Protein AF-A0A845W4I7-F1 (afdb_monomer_lite)

Foldseek 3Di:
DAFPPRFFKDKDAQVVVDVPPVRGFIKIKGFPQLPPPCSLVVLVVQLVAKDWDWDFPDADPNDTDIDIDIGGRQCCCCPQAVHHGSFAQLVLLVLQQVLQCVLQVVCCVQVVDGAQEWHWDDKDFDDVVSLVVSLVSVVVRDDPVSNVSCVSCVSTTMITITTGRHDFAFLVSQDCCLAPNPDDLVVNVVSLCVVQVCLVVLLVLLLLSLLSLQQQQKFQAFPVCPSHDTQLARRQRGSNSHGYGSSRIDHLVVHPDLVRSLVRRLVRLVSSLLNSLCNSPHCVCVDPVNVLVSLVSSVVSLVSSVVSNVVSVVVVRRGDPSSCCNNPVDPPVVVVSVVVVVVSVVVVVVD

Radius of gyration: 21.42 Å; chains: 1; bounding box: 50×44×62 Å

Sequence (351 aa):
MRPERHSRAIYLNLDATTTDAKYSGCIAIKGAEPCAVNFGETFEKLVEESSVWELETGVLSGVSTSVNVMMDRLHLFLVGEGKMPGVVQLDECKEDALQALDFQEKHLQVFGEIAHVPLPLFIFRWPDETIEKVKTILRQLVSPTALQKLRRLDDGIGVYIYYYPTVPYRMAHLDLPVIFGNISYDDRKQTLLKQIPEPDKLISSWFEVVSRMLALGYTATDPCSWNCGHCLMPQNLVLDGGICDINSLRQLSTISKEAQRRHSLFETVRWLDASVRFFLFGENALSARFTRNSLHTYAITLENLKERLIEAQSEGVEIDTHVKRILFDESSLTQQFEKHLKALSAQAKSF

pLDDT: mean 85.92, std 12.65, range [33.25, 98.62]

Structure (mmCIF, N/CA/C/O backbone):
data_AF-A0A845W4I7-F1
#
_entry.id   AF-A0A845W4I7-F1
#
loop_
_atom_site.group_PDB
_atom_site.id
_atom_site.type_symbol
_atom_site.label_atom_id
_atom_site.label_alt_id
_atom_site.label_comp_id
_atom_site.label_asym_id
_atom_site.label_entity_id
_atom_site.label_seq_id
_atom_site.pdbx_PDB_ins_code
_atom_site.Cartn_x
_atom_site.Cartn_y
_atom_site.Cartn_z
_atom_site.occupancy
_atom_site.B_iso_or_equiv
_atom_site.auth_seq_id
_atom_site.auth_comp_id
_atom_site.auth_asym_id
_atom_site.auth_atom_id
_atom_site.pdbx_PDB_model_num
ATOM 1 N N . MET A 1 1 ? 0.208 10.367 -18.247 1.00 82.12 1 MET A N 1
ATOM 2 C CA . MET A 1 1 ? 1.216 10.973 -17.352 1.00 82.12 1 MET A CA 1
ATOM 3 C C . MET A 1 1 ? 1.918 9.891 -16.545 1.00 82.12 1 MET A C 1
ATOM 5 O O . MET A 1 1 ? 1.306 8.877 -16.234 1.00 82.12 1 MET A O 1
ATOM 9 N N . ARG A 1 2 ? 3.191 10.090 -16.210 1.00 80.19 2 ARG A N 1
ATOM 10 C CA . ARG A 1 2 ? 3.961 9.203 -15.333 1.00 80.19 2 ARG A CA 1
ATOM 11 C C . ARG A 1 2 ? 4.654 10.094 -14.303 1.00 80.19 2 ARG A C 1
ATOM 13 O O . ARG A 1 2 ? 5.473 10.908 -14.724 1.00 80.19 2 ARG A O 1
ATOM 20 N N . PRO A 1 3 ? 4.280 10.027 -13.013 1.00 78.81 3 PRO A N 1
ATOM 21 C CA . PRO A 1 3 ? 4.960 10.784 -11.975 1.00 78.81 3 PRO A CA 1
ATOM 22 C C . PRO A 1 3 ? 6.459 10.488 -11.990 1.00 78.81 3 PRO A C 1
ATOM 24 O O . PRO A 1 3 ? 6.883 9.367 -12.288 1.00 78.81 3 PRO A O 1
ATOM 27 N N . GLU A 1 4 ? 7.263 11.497 -11.679 1.00 74.94 4 GLU A N 1
ATOM 28 C CA . GLU A 1 4 ? 8.705 11.331 -11.549 1.00 74.94 4 GLU A CA 1
ATOM 29 C C . GLU A 1 4 ? 9.022 10.254 -10.498 1.00 74.94 4 GLU A C 1
ATOM 31 O O . GLU A 1 4 ? 8.327 10.147 -9.488 1.00 74.94 4 GLU A O 1
ATOM 36 N N . ARG A 1 5 ? 10.057 9.436 -10.740 1.00 74.25 5 ARG A N 1
ATOM 37 C CA . ARG A 1 5 ? 10.448 8.276 -9.905 1.00 74.25 5 ARG A CA 1
ATOM 38 C C . ARG A 1 5 ? 9.415 7.142 -9.830 1.00 74.25 5 ARG A C 1
ATOM 40 O O . ARG A 1 5 ? 9.659 6.143 -9.158 1.00 74.25 5 ARG A O 1
ATOM 47 N N . HIS A 1 6 ? 8.310 7.224 -10.568 1.00 74.81 6 HIS A N 1
ATOM 48 C CA . HIS A 1 6 ? 7.374 6.117 -10.699 1.00 74.81 6 HIS A CA 1
ATOM 49 C C . HIS A 1 6 ? 7.772 5.209 -11.866 1.00 74.81 6 HIS A C 1
ATOM 51 O O . HIS A 1 6 ? 7.886 5.681 -12.998 1.00 74.81 6 HIS A O 1
ATOM 57 N N . SER A 1 7 ? 8.010 3.915 -11.621 1.00 70.38 7 SER A N 1
ATOM 58 C CA . SER A 1 7 ? 8.602 3.024 -12.632 1.00 70.38 7 SER A CA 1
ATOM 59 C C . SER A 1 7 ? 7.669 2.001 -13.285 1.00 70.38 7 SER A C 1
ATOM 61 O O . SER A 1 7 ? 8.013 1.525 -14.363 1.00 70.38 7 SER A O 1
ATOM 63 N N . ARG A 1 8 ? 6.522 1.680 -12.664 1.00 74.94 8 ARG A N 1
ATOM 64 C CA . ARG A 1 8 ? 5.681 0.519 -13.029 1.00 74.94 8 ARG A CA 1
ATOM 65 C C . ARG A 1 8 ? 4.230 0.841 -13.428 1.00 74.94 8 ARG A C 1
ATOM 67 O O . ARG A 1 8 ? 3.441 -0.091 -13.566 1.00 74.94 8 ARG A O 1
ATOM 74 N N . ALA A 1 9 ? 3.846 2.116 -13.558 1.00 86.38 9 ALA A N 1
ATOM 75 C CA . ALA A 1 9 ? 2.518 2.474 -14.058 1.00 86.38 9 ALA A CA 1
ATOM 76 C C . ALA A 1 9 ? 2.485 3.783 -14.856 1.00 86.38 9 ALA A C 1
ATOM 78 O O . ALA A 1 9 ? 3.257 4.721 -14.628 1.00 86.38 9 ALA A O 1
ATOM 79 N N . ILE A 1 10 ? 1.527 3.853 -15.775 1.00 89.00 10 ILE A N 1
ATOM 80 C CA . ILE A 1 10 ? 1.148 5.059 -16.511 1.00 89.00 10 ILE A CA 1
ATOM 81 C C . ILE A 1 10 ? -0.264 5.444 -16.078 1.00 89.00 10 ILE A C 1
ATOM 83 O O . ILE A 1 10 ? -1.126 4.581 -15.968 1.00 89.00 10 ILE A O 1
ATOM 87 N N . TYR A 1 11 ? -0.512 6.732 -15.867 1.00 90.75 11 TYR A N 1
ATOM 88 C CA . TYR A 1 11 ? -1.814 7.247 -15.451 1.00 90.75 11 TYR A CA 1
ATOM 89 C C . TYR A 1 11 ? -2.454 8.056 -16.577 1.00 90.75 11 TYR A C 1
ATOM 91 O O . TYR A 1 11 ? -1.810 8.918 -17.182 1.00 90.75 11 TYR A O 1
ATOM 99 N N . LEU A 1 12 ? -3.723 7.803 -16.860 1.00 92.19 12 LEU A N 1
ATOM 100 C CA . LEU A 1 12 ? -4.565 8.619 -17.724 1.00 92.19 12 LEU A CA 1
ATOM 101 C C . LEU A 1 12 ? -5.457 9.459 -16.814 1.00 92.19 12 LEU A C 1
ATOM 103 O O . LEU A 1 12 ? -6.312 8.910 -16.125 1.00 92.19 12 LEU A O 1
ATOM 107 N N . ASN A 1 13 ? -5.214 10.769 -16.769 1.00 91.50 13 ASN A N 1
ATOM 108 C CA . ASN A 1 13 ? -6.045 11.687 -15.997 1.00 91.50 13 ASN A CA 1
ATOM 109 C C . ASN A 1 13 ? -7.358 11.919 -16.756 1.00 91.50 13 ASN A C 1
ATOM 111 O O . ASN A 1 13 ? -7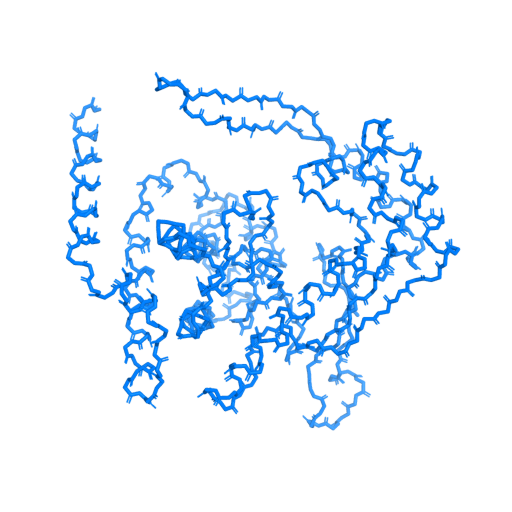.333 12.494 -17.845 1.00 91.50 13 ASN A O 1
ATOM 115 N N . LEU A 1 14 ? -8.475 11.459 -16.192 1.00 90.81 14 LEU A N 1
ATOM 116 C CA . LEU A 1 14 ? -9.787 11.557 -16.823 1.00 90.81 14 LEU A CA 1
ATOM 117 C C . LEU A 1 14 ? -10.264 13.009 -16.898 1.00 90.81 14 LEU A C 1
ATOM 119 O O . LEU A 1 14 ? -10.806 13.396 -17.934 1.00 90.81 14 LEU A O 1
ATOM 123 N N . ASP A 1 15 ? -9.920 13.836 -15.907 1.00 87.44 15 ASP A N 1
ATOM 124 C CA . ASP A 1 15 ? -10.261 15.267 -15.868 1.00 87.44 15 ASP A CA 1
ATOM 125 C C . ASP A 1 15 ? -9.656 16.045 -17.050 1.00 87.44 15 ASP A C 1
ATOM 127 O O . ASP A 1 15 ? -10.157 17.090 -17.457 1.00 87.44 15 ASP A O 1
ATOM 131 N N . ALA A 1 16 ? -8.566 15.534 -17.632 1.00 86.56 16 ALA A N 1
ATOM 132 C CA . ALA A 1 16 ? -7.935 16.122 -18.812 1.00 86.56 16 ALA A CA 1
ATOM 133 C C . ALA A 1 16 ? -8.573 15.662 -20.138 1.00 86.56 16 ALA A C 1
ATOM 135 O O . ALA A 1 16 ? -8.270 16.225 -21.189 1.00 86.56 16 ALA A O 1
ATOM 136 N N . THR A 1 17 ? -9.413 14.623 -20.111 1.00 83.44 17 THR A N 1
ATOM 137 C CA . THR A 1 17 ? -9.979 13.978 -21.313 1.00 83.44 17 THR A CA 1
ATOM 138 C C . THR A 1 17 ? -11.460 14.266 -21.531 1.00 83.44 17 THR A C 1
ATOM 140 O O . THR A 1 17 ? -11.958 14.088 -22.641 1.00 83.44 17 THR A O 1
ATOM 143 N N . THR A 1 18 ? -12.169 14.724 -20.502 1.00 81.00 18 THR A N 1
ATOM 144 C CA . THR A 1 18 ? -13.597 15.037 -20.562 1.00 81.00 18 THR A CA 1
ATOM 145 C C . THR A 1 18 ? -13.924 16.206 -19.639 1.00 81.00 18 THR A C 1
ATOM 147 O O . THR A 1 18 ? -13.312 16.366 -18.591 1.00 81.00 18 THR A O 1
ATOM 150 N N . THR A 1 19 ? -14.894 17.035 -20.029 1.00 80.81 19 THR A N 1
ATOM 151 C CA . THR A 1 19 ? -15.419 18.130 -19.194 1.00 80.81 19 THR A CA 1
ATOM 152 C C . THR A 1 19 ? -16.589 17.691 -18.314 1.00 80.81 19 THR A C 1
ATOM 154 O O . THR A 1 19 ? -17.121 18.492 -17.547 1.00 80.81 19 THR A O 1
ATOM 157 N N . ASP A 1 20 ? -17.036 16.441 -18.448 1.00 83.00 20 ASP A N 1
ATOM 158 C CA . ASP A 1 20 ? -18.126 15.894 -17.649 1.00 83.00 20 ASP A CA 1
ATOM 159 C C . ASP A 1 20 ? -17.616 15.501 -16.259 1.00 83.00 20 ASP A C 1
ATOM 161 O O . ASP A 1 20 ? -16.892 14.516 -16.108 1.00 83.00 20 ASP A O 1
ATOM 165 N N . ALA A 1 21 ? -18.034 16.261 -15.244 1.00 77.12 21 ALA A N 1
ATOM 166 C CA . ALA A 1 21 ? -17.635 16.072 -13.851 1.00 77.12 21 ALA A CA 1
ATOM 167 C C . ALA A 1 21 ? -17.987 14.684 -13.285 1.00 77.12 21 ALA A C 1
ATOM 169 O O . ALA A 1 21 ? -17.437 14.294 -12.259 1.00 77.12 21 ALA A O 1
ATOM 170 N N . LYS A 1 22 ? -18.878 13.921 -13.938 1.00 77.69 22 LYS A N 1
ATOM 171 C CA . LYS A 1 22 ? -19.178 12.536 -13.539 1.00 77.69 22 LYS A CA 1
ATOM 172 C C . LYS A 1 22 ? -18.029 11.560 -13.822 1.00 77.69 22 LYS A C 1
ATOM 174 O O . LYS A 1 22 ? -18.058 10.433 -13.338 1.00 77.69 22 LYS A O 1
ATOM 179 N N . TYR A 1 23 ? -17.059 11.967 -14.637 1.00 79.12 23 TYR A N 1
ATOM 180 C CA . TYR A 1 23 ? -15.897 11.174 -15.019 1.00 79.12 23 TYR A CA 1
ATOM 181 C C . TYR A 1 23 ? -14.623 11.844 -14.506 1.00 79.12 23 TYR A C 1
ATOM 183 O O . TYR A 1 23 ? -13.832 12.363 -15.292 1.00 79.12 23 TYR A O 1
ATOM 191 N N . SER A 1 24 ? -14.441 11.827 -13.185 1.00 88.06 24 SER A N 1
ATOM 192 C CA . SER A 1 24 ? -13.240 12.340 -12.528 1.00 88.06 24 SER A CA 1
ATOM 193 C C . SER A 1 24 ? -12.314 11.232 -12.030 1.00 88.06 24 SER A C 1
ATOM 195 O O . SER A 1 24 ? -12.733 10.092 -11.800 1.00 88.06 24 SER A O 1
ATOM 197 N N . GLY A 1 25 ? -11.033 11.569 -11.878 1.00 91.56 25 GLY A N 1
ATOM 198 C CA . GLY A 1 25 ? -9.993 10.678 -11.359 1.00 91.56 25 GLY A CA 1
ATOM 199 C C . GLY A 1 25 ? -9.027 10.170 -12.421 1.00 91.56 25 GLY A C 1
ATOM 200 O O . GLY A 1 25 ? -8.752 10.850 -13.411 1.00 91.56 25 GLY A O 1
ATOM 201 N N . CYS A 1 26 ? -8.444 8.988 -12.218 1.00 94.25 26 CYS A N 1
ATOM 202 C CA . CYS A 1 26 ? -7.472 8.444 -13.160 1.00 94.25 26 CYS A CA 1
ATOM 203 C C . CYS A 1 26 ? -7.624 6.947 -13.433 1.00 94.25 26 CYS A C 1
ATOM 205 O O . CYS A 1 26 ? -8.078 6.168 -12.597 1.00 94.25 26 CYS A O 1
ATOM 207 N N . ILE A 1 27 ? -7.185 6.552 -14.628 1.00 95.44 27 ILE A N 1
ATOM 208 C CA . ILE A 1 27 ? -6.975 5.155 -15.003 1.00 95.44 27 ILE A CA 1
ATOM 209 C C . ILE A 1 27 ? -5.481 4.878 -14.954 1.00 95.44 27 ILE A C 1
ATOM 211 O O . ILE A 1 27 ? -4.705 5.475 -15.702 1.00 95.44 27 ILE A O 1
ATOM 215 N N . ALA A 1 28 ? -5.071 3.972 -14.083 1.00 94.44 28 ALA A N 1
ATOM 216 C CA . ALA A 1 28 ? -3.707 3.493 -14.003 1.00 94.44 28 ALA A CA 1
ATOM 217 C C . ALA A 1 28 ? -3.537 2.233 -14.855 1.00 94.44 28 ALA A C 1
ATOM 219 O O . ALA A 1 28 ? -4.383 1.345 -14.845 1.00 94.44 28 ALA A O 1
ATOM 220 N N . ILE A 1 29 ? -2.420 2.153 -15.570 1.00 94.19 29 ILE A N 1
ATOM 221 C CA . ILE A 1 29 ? -2.019 1.022 -16.405 1.00 94.19 29 ILE A CA 1
ATOM 222 C C . ILE A 1 29 ? -0.666 0.538 -15.876 1.00 94.19 29 ILE A C 1
ATOM 224 O O . ILE A 1 29 ? 0.372 1.125 -16.193 1.00 94.19 29 ILE A O 1
ATOM 228 N N . LYS A 1 30 ? -0.687 -0.493 -15.027 1.00 92.69 30 LYS A N 1
ATOM 229 C CA . LYS A 1 30 ? 0.489 -1.102 -14.384 1.00 92.69 30 LYS A CA 1
ATOM 230 C C . LYS A 1 30 ? 1.005 -2.260 -15.246 1.00 92.69 30 LYS A C 1
ATOM 232 O O . LYS A 1 30 ? 0.216 -3.132 -15.605 1.00 92.69 30 LYS A O 1
ATOM 237 N N . GLY A 1 31 ? 2.299 -2.294 -15.574 1.00 91.19 31 GLY A N 1
ATOM 238 C CA . GLY A 1 31 ? 2.890 -3.355 -16.414 1.00 91.19 31 GLY A CA 1
ATOM 239 C C . GLY A 1 31 ? 2.943 -3.057 -17.918 1.00 91.19 31 GLY A C 1
ATOM 240 O O . GLY A 1 31 ? 3.076 -3.978 -18.728 1.00 91.19 31 GLY A O 1
ATOM 241 N N . ALA A 1 32 ? 2.815 -1.786 -18.311 1.00 89.88 32 ALA A N 1
ATOM 242 C CA . ALA A 1 32 ? 2.875 -1.353 -19.712 1.00 89.88 32 ALA A CA 1
ATOM 243 C C . ALA A 1 32 ? 4.291 -1.017 -20.211 1.00 89.88 32 ALA A C 1
ATOM 245 O O . ALA A 1 32 ? 4.480 -0.654 -21.373 1.00 89.88 32 ALA A O 1
ATOM 246 N N . GLU A 1 33 ? 5.302 -1.132 -19.355 1.00 86.94 33 GLU A N 1
ATOM 247 C CA . GLU A 1 33 ? 6.670 -0.738 -19.673 1.00 86.94 33 GLU A CA 1
ATOM 248 C C . GLU A 1 33 ? 7.316 -1.543 -20.814 1.00 86.94 33 GLU A C 1
ATOM 250 O O . GLU A 1 33 ? 8.137 -0.939 -21.502 1.00 86.94 33 GLU A O 1
ATOM 255 N N . PRO A 1 34 ? 6.965 -2.817 -21.115 1.00 86.12 34 PRO A N 1
ATOM 256 C CA . PRO A 1 34 ? 7.483 -3.509 -22.304 1.00 86.12 34 PRO A CA 1
ATOM 257 C C . PRO A 1 34 ? 7.298 -2.754 -23.630 1.00 86.12 34 PRO A C 1
ATOM 259 O O . PRO A 1 34 ? 8.037 -2.993 -24.593 1.00 86.12 34 PRO A O 1
ATOM 262 N N . CYS A 1 35 ? 6.322 -1.842 -23.685 1.00 82.62 35 CYS A N 1
ATOM 263 C CA . CYS A 1 35 ? 6.053 -0.985 -24.836 1.00 82.62 35 CYS A CA 1
ATOM 264 C C . CYS A 1 35 ? 6.890 0.302 -24.863 1.00 82.62 35 CYS A C 1
ATOM 266 O O . CYS A 1 35 ? 6.835 1.037 -25.848 1.00 82.62 35 CYS A O 1
ATOM 268 N N . ALA A 1 36 ? 7.652 0.605 -23.810 1.00 82.12 36 ALA A N 1
ATOM 269 C CA . ALA A 1 36 ? 8.498 1.788 -23.763 1.00 82.12 36 ALA A CA 1
ATOM 270 C C . ALA A 1 36 ? 9.683 1.658 -24.735 1.00 82.12 36 ALA A C 1
ATOM 272 O O . ALA A 1 36 ? 10.329 0.612 -24.826 1.00 82.12 36 ALA A O 1
ATOM 273 N N . VAL A 1 37 ? 10.001 2.752 -25.436 1.00 79.94 37 VAL A N 1
ATOM 274 C CA . VAL A 1 37 ? 11.124 2.804 -26.394 1.00 79.94 37 VAL A CA 1
ATOM 275 C C . VAL A 1 37 ? 12.472 2.522 -25.726 1.00 79.94 37 VAL A C 1
ATOM 277 O O . VAL A 1 37 ? 13.330 1.879 -26.316 1.00 79.94 37 VAL A O 1
ATOM 280 N N . ASN A 1 38 ? 12.618 2.930 -24.468 1.00 81.44 38 ASN A N 1
ATOM 281 C CA . ASN A 1 38 ? 13.820 2.792 -23.653 1.00 81.44 38 ASN A CA 1
ATOM 282 C C . ASN A 1 38 ? 13.723 1.629 -22.647 1.00 81.44 38 ASN A C 1
ATOM 284 O O . ASN A 1 38 ? 14.366 1.658 -21.595 1.00 81.44 38 ASN A O 1
ATOM 288 N N . PHE A 1 39 ? 12.882 0.624 -22.924 1.00 84.62 39 PHE A N 1
ATOM 289 C CA . PHE A 1 39 ? 12.672 -0.497 -22.007 1.00 84.62 39 PHE A CA 1
ATOM 290 C C . PHE A 1 39 ? 13.989 -1.214 -21.681 1.00 84.62 39 PHE A C 1
ATOM 292 O O . PHE A 1 39 ? 14.304 -1.358 -20.507 1.00 84.62 39 PHE A O 1
ATOM 299 N N . GLY A 1 40 ? 14.791 -1.578 -22.692 1.00 84.69 40 GLY A N 1
ATOM 300 C CA . GLY A 1 40 ? 16.097 -2.231 -22.501 1.00 84.69 40 GLY A CA 1
ATOM 301 C C . GLY A 1 40 ? 17.094 -1.376 -21.712 1.00 84.69 40 GLY A C 1
ATOM 302 O O . GLY A 1 40 ? 17.599 -1.827 -20.688 1.00 84.69 40 GLY A O 1
ATOM 303 N N . GLU A 1 41 ? 17.272 -0.114 -22.116 1.00 86.94 41 GLU A N 1
ATOM 304 C CA . GLU A 1 41 ? 18.155 0.859 -21.442 1.00 86.94 41 GLU A CA 1
ATOM 305 C C . GLU A 1 41 ? 17.813 1.036 -19.953 1.00 86.94 41 GLU A C 1
ATOM 307 O O . GLU A 1 41 ? 18.676 1.316 -19.124 1.00 86.94 41 GLU A O 1
ATOM 312 N N . THR A 1 42 ? 16.536 0.878 -19.585 1.00 84.31 42 THR A N 1
ATOM 313 C CA . THR A 1 42 ? 16.108 0.967 -18.183 1.00 84.31 42 THR A CA 1
ATOM 314 C C . THR A 1 42 ? 16.686 -0.176 -17.343 1.00 84.31 42 THR A C 1
ATOM 316 O O . THR A 1 42 ? 17.050 0.059 -16.194 1.00 84.31 42 THR A O 1
ATOM 319 N N . PHE A 1 43 ? 16.809 -1.394 -17.883 1.00 85.75 43 PHE A N 1
ATOM 320 C CA . PHE A 1 43 ? 17.416 -2.512 -17.147 1.00 85.75 43 PHE A CA 1
ATOM 321 C C . PHE A 1 43 ? 18.931 -2.400 -17.057 1.00 85.75 43 PHE A C 1
ATOM 323 O O . PHE A 1 43 ? 19.484 -2.762 -16.025 1.00 85.75 43 PHE A O 1
ATOM 330 N N . GLU A 1 44 ? 19.589 -1.882 -18.093 1.00 88.06 44 GLU A N 1
ATOM 331 C CA . GLU A 1 44 ? 21.036 -1.638 -18.067 1.00 88.06 44 GLU A CA 1
ATOM 332 C C . GLU A 1 44 ? 21.402 -0.715 -16.896 1.00 88.06 44 GLU A C 1
ATOM 334 O O . GLU A 1 44 ? 22.261 -1.056 -16.086 1.00 88.06 44 GLU A O 1
ATOM 339 N N . LYS A 1 45 ? 20.634 0.364 -16.692 1.00 87.75 45 LYS A N 1
ATOM 340 C CA . LYS A 1 45 ? 20.794 1.251 -15.526 1.00 87.75 45 LYS A CA 1
ATOM 341 C C . LYS A 1 45 ? 20.608 0.533 -14.186 1.00 87.75 45 LYS A C 1
ATOM 343 O O . LYS A 1 45 ? 21.349 0.789 -13.245 1.00 87.75 45 LYS A O 1
ATOM 348 N N . LEU A 1 46 ? 19.648 -0.392 -14.085 1.00 87.62 46 LEU A N 1
ATOM 349 C CA . LEU A 1 46 ? 19.438 -1.163 -12.850 1.00 87.62 46 LEU A CA 1
ATOM 350 C C . LEU A 1 46 ? 20.604 -2.113 -12.534 1.00 87.62 46 LEU A C 1
ATOM 352 O O . LEU A 1 46 ? 20.808 -2.433 -11.365 1.00 87.62 46 LEU A O 1
ATOM 356 N N . VAL A 1 47 ? 21.350 -2.566 -13.544 1.00 88.56 47 VAL A N 1
ATOM 357 C CA . VAL A 1 47 ? 22.569 -3.371 -13.354 1.00 88.56 47 VAL A CA 1
ATOM 358 C C . VAL A 1 47 ? 23.739 -2.495 -12.893 1.00 88.56 47 VAL A C 1
ATOM 360 O O . VAL A 1 47 ? 24.551 -2.925 -12.075 1.00 88.56 47 VAL A O 1
ATOM 363 N N . GLU A 1 48 ? 23.815 -1.251 -13.368 1.00 89.75 48 GLU A N 1
ATOM 364 C CA . GLU A 1 48 ? 24.843 -0.285 -12.953 1.00 89.75 48 GLU A CA 1
ATOM 365 C C . GLU A 1 48 ? 24.663 0.181 -11.495 1.00 89.75 48 GLU A C 1
ATOM 367 O O . GLU A 1 48 ? 25.636 0.483 -10.799 1.00 89.75 48 GLU A O 1
ATOM 372 N N . GLU A 1 49 ? 23.427 0.190 -10.994 1.00 87.69 49 GLU A N 1
ATOM 373 C CA . GLU A 1 49 ? 23.096 0.572 -9.621 1.00 87.69 49 GLU A CA 1
ATOM 374 C C . GLU A 1 49 ? 23.321 -0.581 -8.626 1.00 87.69 49 GLU A C 1
ATOM 376 O O . GLU A 1 49 ? 22.395 -1.290 -8.223 1.00 87.69 49 GLU A O 1
ATOM 381 N N . SER A 1 50 ? 24.568 -0.753 -8.187 1.00 87.31 50 SER A N 1
ATOM 382 C CA . SER A 1 50 ? 24.939 -1.712 -7.138 1.00 87.31 50 SER A CA 1
ATOM 383 C C . SER A 1 50 ? 24.897 -1.123 -5.730 1.00 87.31 50 SER A C 1
ATOM 385 O O . SER A 1 50 ? 25.241 0.035 -5.498 1.00 87.31 50 SER A O 1
ATOM 387 N N . SER A 1 51 ? 24.490 -1.931 -4.751 1.00 84.81 51 SER A N 1
ATOM 388 C CA . SER A 1 51 ? 24.519 -1.568 -3.329 1.00 84.81 51 SER A CA 1
ATOM 389 C C . SER A 1 51 ? 24.878 -2.776 -2.462 1.00 84.81 51 SER A C 1
ATOM 391 O O . SER A 1 51 ? 24.691 -3.925 -2.867 1.00 84.81 51 SER A O 1
ATOM 393 N N . VAL A 1 52 ? 25.431 -2.518 -1.274 1.00 84.00 52 VAL A N 1
ATOM 394 C CA . VAL A 1 52 ? 25.655 -3.557 -0.260 1.00 84.00 52 VAL A CA 1
ATOM 395 C C . VAL A 1 52 ? 24.374 -3.713 0.546 1.00 84.00 52 VAL A C 1
ATOM 397 O O . VAL A 1 52 ? 23.881 -2.746 1.120 1.00 84.00 52 VAL A O 1
ATOM 400 N N . TRP A 1 53 ? 23.853 -4.933 0.576 1.00 79.19 53 TRP A N 1
ATOM 401 C CA . TRP A 1 53 ? 22.648 -5.301 1.303 1.00 79.19 53 TRP A CA 1
ATOM 402 C C . TRP A 1 53 ? 23.010 -6.187 2.481 1.00 79.19 53 TRP A C 1
ATOM 404 O O . TRP A 1 53 ? 23.706 -7.190 2.315 1.00 79.19 53 TRP A O 1
ATOM 414 N N . GLU A 1 54 ? 22.514 -5.824 3.656 1.00 79.62 54 GLU A N 1
ATOM 415 C CA . GLU A 1 54 ? 22.636 -6.624 4.866 1.00 79.62 54 GLU A CA 1
ATOM 416 C C . GLU A 1 54 ? 21.336 -7.404 5.075 1.00 79.62 54 GLU A C 1
ATOM 418 O O . GLU A 1 54 ? 20.260 -6.820 5.210 1.00 79.62 54 GLU A O 1
ATOM 423 N N . LEU A 1 55 ? 21.427 -8.734 5.080 1.00 72.94 55 LEU A N 1
ATOM 424 C CA . LEU A 1 55 ? 20.315 -9.614 5.417 1.00 72.94 55 LEU A CA 1
ATOM 425 C C . LEU A 1 55 ? 20.504 -10.138 6.838 1.00 72.94 55 LEU A C 1
ATOM 427 O O . LEU A 1 55 ? 21.436 -10.899 7.101 1.00 72.94 55 LEU A O 1
ATOM 431 N N . GLU A 1 56 ? 19.597 -9.779 7.740 1.00 70.00 56 GLU A N 1
ATOM 432 C CA . GLU A 1 56 ? 19.564 -10.349 9.084 1.00 70.00 56 GLU A CA 1
ATOM 433 C C . GLU A 1 56 ? 18.927 -11.750 9.033 1.00 70.00 56 GLU A C 1
ATOM 435 O O . GLU A 1 56 ? 17.783 -11.920 8.615 1.00 70.00 56 GLU A O 1
ATOM 440 N N . THR A 1 57 ? 19.676 -12.782 9.425 1.00 65.12 57 THR A N 1
ATOM 441 C CA . THR A 1 57 ? 19.292 -14.203 9.255 1.00 65.12 57 THR A CA 1
ATOM 442 C C . THR A 1 57 ? 18.673 -14.827 10.512 1.00 65.12 57 THR A C 1
ATOM 444 O O . THR A 1 57 ? 18.595 -16.048 10.652 1.00 65.12 57 THR A O 1
ATOM 447 N N . GLY A 1 58 ? 18.155 -13.982 11.404 1.00 63.06 58 GLY A N 1
ATOM 448 C CA . GLY A 1 58 ? 17.535 -14.379 12.664 1.00 63.06 58 GLY A CA 1
ATOM 449 C C . GLY A 1 58 ? 18.540 -14.581 13.798 1.00 63.06 58 GLY A C 1
ATOM 450 O O . GLY A 1 58 ? 19.747 -14.399 13.648 1.00 63.06 58 GLY A O 1
ATOM 451 N N . VAL A 1 59 ? 18.010 -14.936 14.970 1.00 58.12 59 VAL A N 1
ATOM 452 C CA . VAL A 1 59 ? 18.790 -15.120 16.197 1.00 58.12 59 VAL A CA 1
ATOM 453 C C . VAL A 1 59 ? 18.897 -16.611 16.501 1.00 58.12 59 VAL A C 1
ATOM 455 O O . VAL A 1 59 ? 17.956 -17.219 17.012 1.00 58.12 59 VAL A O 1
ATOM 458 N N . LEU A 1 60 ? 20.055 -17.205 16.216 1.00 56.41 60 LEU A N 1
ATOM 459 C CA . LEU A 1 60 ? 20.404 -18.541 16.700 1.00 56.41 60 LEU A CA 1
ATOM 460 C C . LEU A 1 60 ? 21.179 -18.382 18.010 1.00 56.41 60 LEU A C 1
ATOM 462 O O . LEU A 1 60 ? 22.246 -17.775 18.048 1.00 56.41 60 LEU A O 1
ATOM 466 N N . SER A 1 61 ? 20.632 -18.907 19.110 1.00 57.75 61 SER A N 1
ATOM 467 C CA . SER A 1 61 ? 21.298 -18.916 20.426 1.00 57.75 61 SER A CA 1
ATOM 468 C C . SER A 1 61 ? 21.706 -17.531 20.960 1.00 57.75 61 SER A C 1
ATOM 470 O O . SER A 1 61 ? 22.708 -17.400 21.657 1.00 57.75 61 SER A O 1
ATOM 472 N N . GLY A 1 62 ? 20.939 -16.485 20.639 1.00 57.84 62 GLY A N 1
ATOM 473 C CA . GLY A 1 62 ? 21.221 -15.115 21.085 1.00 57.84 62 GLY A CA 1
ATOM 474 C C . GLY A 1 62 ? 22.235 -14.352 20.225 1.00 57.84 62 GLY A C 1
ATOM 475 O O . GLY A 1 62 ? 22.490 -13.185 20.507 1.00 57.84 62 GLY A O 1
ATOM 476 N N . VAL A 1 63 ? 22.777 -14.968 19.170 1.00 58.78 63 VAL A N 1
ATOM 477 C CA . VAL A 1 63 ? 23.652 -14.300 18.200 1.00 58.78 63 VAL A CA 1
ATOM 478 C C . VAL A 1 63 ? 22.822 -13.942 16.971 1.00 58.78 63 VAL A C 1
ATOM 480 O O . VAL A 1 63 ? 22.299 -14.832 16.301 1.00 58.78 63 VAL A O 1
ATOM 483 N N . SER A 1 64 ? 22.678 -12.642 16.697 1.00 66.75 64 SER A N 1
ATOM 484 C CA . SER A 1 64 ? 22.185 -12.181 15.396 1.00 66.75 64 SER A CA 1
ATOM 485 C C . SER A 1 64 ? 23.301 -12.379 14.375 1.00 66.75 64 SER A C 1
ATOM 487 O O . SER A 1 64 ? 24.431 -11.927 14.584 1.00 66.75 64 SER A O 1
ATOM 489 N N . THR A 1 65 ? 23.006 -13.110 13.307 1.00 70.88 65 THR A N 1
ATOM 490 C CA . THR A 1 65 ? 23.915 -13.279 12.174 1.00 70.88 65 THR A CA 1
ATOM 491 C C . THR A 1 65 ? 23.410 -12.446 11.010 1.00 70.88 65 THR A C 1
ATOM 493 O O . THR A 1 65 ? 22.265 -12.606 10.580 1.00 70.88 65 THR A O 1
ATOM 496 N N . SER A 1 66 ? 24.262 -11.583 10.463 1.00 77.12 66 SER A N 1
ATOM 497 C CA . SER A 1 66 ? 23.972 -10.869 9.225 1.00 77.12 66 SER A CA 1
ATOM 498 C C . SER A 1 66 ? 24.865 -11.345 8.086 1.00 77.12 66 SER A C 1
ATOM 500 O O . SER A 1 66 ? 26.017 -11.741 8.279 1.00 77.12 66 SER A O 1
ATOM 502 N N . VAL A 1 67 ? 24.297 -11.364 6.883 1.00 80.00 67 VAL A N 1
ATOM 503 C CA . VAL A 1 67 ? 25.010 -11.683 5.649 1.00 80.00 67 VAL A CA 1
ATOM 504 C C . VAL A 1 67 ? 25.007 -10.437 4.783 1.00 80.00 67 VAL A C 1
ATOM 506 O O . VAL A 1 67 ? 23.946 -9.942 4.413 1.00 80.00 67 VAL A O 1
ATOM 509 N N . ASN A 1 68 ? 26.199 -9.947 4.450 1.00 84.38 68 ASN A N 1
ATOM 510 C CA . ASN A 1 68 ? 26.363 -8.835 3.525 1.00 84.38 68 ASN A CA 1
ATOM 511 C C . ASN A 1 68 ? 26.536 -9.366 2.105 1.00 84.38 68 ASN A C 1
ATOM 513 O O . ASN A 1 68 ? 27.416 -10.188 1.845 1.00 84.38 68 ASN A O 1
ATOM 517 N N . VAL A 1 69 ? 25.713 -8.876 1.183 1.00 85.06 69 VAL A N 1
ATOM 518 C CA . VAL A 1 69 ? 25.773 -9.225 -0.236 1.00 85.06 69 VAL A CA 1
ATOM 519 C C . VAL A 1 69 ? 25.802 -7.942 -1.049 1.00 85.06 69 VAL A C 1
ATOM 521 O O . VAL A 1 69 ? 24.922 -7.095 -0.926 1.00 85.06 69 VAL A O 1
ATOM 524 N N . MET A 1 70 ? 26.815 -7.793 -1.901 1.00 87.06 70 MET A N 1
ATOM 525 C CA . MET A 1 70 ? 26.788 -6.768 -2.939 1.00 87.06 70 MET A CA 1
ATOM 526 C C . MET A 1 70 ? 25.907 -7.266 -4.081 1.00 87.06 70 MET A C 1
ATOM 528 O O . MET A 1 70 ? 26.141 -8.349 -4.617 1.00 87.06 70 MET A O 1
ATOM 532 N N . MET A 1 71 ? 24.886 -6.491 -4.428 1.00 89.19 71 MET A N 1
ATOM 533 C CA . MET A 1 71 ? 23.910 -6.864 -5.445 1.00 89.19 71 MET A CA 1
ATOM 534 C C . MET A 1 71 ? 23.438 -5.617 -6.191 1.00 89.19 71 MET A C 1
ATOM 536 O O . MET A 1 71 ? 23.196 -4.574 -5.576 1.00 89.19 71 MET A O 1
ATOM 540 N N . ASP A 1 72 ? 23.317 -5.725 -7.513 1.00 91.00 72 ASP A N 1
ATOM 541 C CA . ASP A 1 72 ? 22.675 -4.700 -8.333 1.00 91.00 72 ASP A CA 1
ATOM 542 C C . ASP A 1 72 ? 21.155 -4.675 -8.134 1.00 91.00 72 ASP A C 1
ATOM 544 O O . ASP A 1 72 ? 20.546 -5.634 -7.646 1.00 91.00 72 ASP A O 1
ATOM 548 N N . ARG A 1 73 ? 20.521 -3.555 -8.488 1.00 87.56 73 ARG A N 1
ATOM 549 C CA . ARG A 1 73 ? 19.074 -3.387 -8.315 1.00 87.56 73 ARG A CA 1
ATOM 550 C C . ARG A 1 73 ? 18.267 -4.408 -9.107 1.00 87.56 73 ARG A C 1
ATOM 552 O O . ARG A 1 73 ? 17.225 -4.840 -8.617 1.00 87.56 73 ARG A O 1
ATOM 559 N N . LEU A 1 74 ? 18.719 -4.816 -10.294 1.00 88.69 74 LEU A N 1
ATOM 560 C CA . LEU A 1 74 ? 18.020 -5.828 -11.088 1.00 88.69 74 LEU A CA 1
ATOM 561 C C . LEU A 1 74 ? 17.961 -7.167 -10.335 1.00 88.69 74 LEU A C 1
ATOM 563 O O . LEU A 1 74 ? 16.880 -7.744 -10.182 1.00 88.69 74 LEU A O 1
ATOM 567 N N . HIS A 1 75 ? 19.089 -7.633 -9.799 1.00 88.25 75 HIS A N 1
ATOM 568 C CA . HIS A 1 75 ? 19.145 -8.844 -8.984 1.00 88.25 75 HIS A CA 1
ATOM 569 C C . HIS A 1 75 ? 18.403 -8.689 -7.652 1.00 88.25 75 HIS A C 1
ATOM 571 O O . HIS A 1 75 ? 17.764 -9.648 -7.221 1.00 88.25 75 HIS A O 1
ATOM 577 N N . LEU A 1 76 ? 18.401 -7.504 -7.033 1.00 85.69 76 LEU A N 1
ATOM 578 C CA . LEU A 1 76 ? 17.619 -7.244 -5.821 1.00 85.69 76 LEU A CA 1
ATOM 579 C C . LEU A 1 76 ? 16.128 -7.487 -6.040 1.00 85.69 76 LEU A C 1
ATOM 581 O O . LEU A 1 76 ? 15.508 -8.211 -5.265 1.00 85.69 76 LEU A O 1
ATOM 585 N N . PHE A 1 77 ? 15.555 -6.930 -7.104 1.00 84.12 77 PHE A N 1
ATOM 586 C CA . PHE A 1 77 ? 14.148 -7.162 -7.411 1.00 84.12 77 PHE A CA 1
ATOM 587 C C . PHE A 1 77 ? 13.872 -8.644 -7.692 1.00 84.12 77 PHE A C 1
ATOM 589 O O . PHE A 1 77 ? 12.944 -9.221 -7.126 1.00 84.12 77 PHE A O 1
ATOM 596 N N . LEU A 1 78 ? 14.704 -9.280 -8.521 1.00 85.19 78 LEU A N 1
ATOM 597 C CA . LEU A 1 78 ? 14.488 -10.661 -8.960 1.00 85.19 78 LEU A CA 1
ATOM 598 C C . LEU A 1 78 ? 14.662 -11.690 -7.841 1.00 85.19 78 LEU A C 1
ATOM 600 O O . LEU A 1 78 ? 13.881 -12.638 -7.735 1.00 85.19 78 LEU A O 1
ATOM 604 N N . VAL A 1 79 ? 15.717 -11.542 -7.044 1.00 82.44 79 VAL A N 1
ATOM 605 C CA . VAL A 1 79 ? 16.123 -12.515 -6.025 1.00 82.44 79 VAL A CA 1
ATOM 606 C C . VAL A 1 79 ? 15.572 -12.135 -4.658 1.00 82.44 79 VAL A C 1
ATOM 608 O O . VAL A 1 79 ? 15.052 -13.008 -3.965 1.00 82.44 79 VAL A O 1
ATOM 611 N N . GLY A 1 80 ? 15.679 -10.859 -4.284 1.00 79.25 80 GLY A N 1
ATOM 612 C CA . GLY A 1 80 ? 15.228 -10.341 -2.995 1.00 79.25 80 GLY A CA 1
ATOM 613 C C . GLY A 1 80 ? 13.711 -10.208 -2.930 1.00 79.25 80 GLY A C 1
ATOM 614 O O . GLY A 1 80 ? 13.074 -10.882 -2.125 1.00 79.25 80 GLY A O 1
ATOM 615 N N . GLU A 1 81 ? 13.130 -9.388 -3.808 1.00 79.50 81 GLU A N 1
ATOM 616 C CA . GLU A 1 81 ? 11.683 -9.112 -3.791 1.00 79.50 81 GLU A CA 1
ATOM 617 C C . GLU A 1 81 ? 10.848 -10.197 -4.490 1.00 79.50 81 GLU A C 1
ATOM 619 O O . GLU A 1 81 ? 9.629 -10.252 -4.328 1.00 79.50 81 GLU A O 1
ATOM 624 N N . GLY A 1 82 ? 11.482 -11.051 -5.302 1.00 81.19 82 GLY A N 1
ATOM 625 C CA . GLY A 1 82 ? 10.788 -12.029 -6.143 1.00 81.19 82 GLY A CA 1
ATOM 626 C C . GLY A 1 82 ? 9.948 -11.394 -7.256 1.00 81.19 82 GLY A C 1
ATOM 627 O O . GLY A 1 82 ? 9.083 -12.073 -7.814 1.00 81.19 82 GLY A O 1
ATOM 628 N N . LYS A 1 83 ? 10.203 -10.118 -7.569 1.00 83.25 83 LYS A N 1
ATOM 629 C CA . LYS A 1 83 ? 9.499 -9.307 -8.565 1.00 83.25 83 LYS A CA 1
ATOM 630 C C . LYS A 1 83 ? 10.351 -9.128 -9.813 1.00 83.25 83 LYS A C 1
ATOM 632 O O . LYS A 1 83 ? 11.576 -9.140 -9.770 1.00 83.25 83 LYS A O 1
ATOM 637 N N . MET A 1 84 ? 9.689 -8.922 -10.942 1.00 83.12 84 MET A N 1
ATOM 638 C CA . MET A 1 84 ? 10.362 -8.649 -12.208 1.00 83.12 84 MET A CA 1
ATOM 639 C C . MET A 1 84 ? 10.406 -7.131 -12.424 1.00 83.12 84 MET A C 1
ATOM 641 O O . MET A 1 84 ? 9.346 -6.502 -12.489 1.00 83.12 84 MET A O 1
ATOM 645 N N . PRO A 1 85 ? 11.587 -6.496 -12.520 1.00 78.00 85 PRO A N 1
ATOM 646 C CA . PRO A 1 85 ? 11.647 -5.072 -12.830 1.00 78.00 85 PRO A CA 1
ATOM 647 C C . PRO A 1 85 ? 10.991 -4.785 -14.169 1.00 78.00 85 PRO A C 1
ATOM 649 O O . PRO A 1 85 ? 11.069 -5.593 -15.089 1.00 78.00 85 PRO A O 1
ATOM 652 N N . GLY A 1 86 ? 10.307 -3.648 -14.263 1.00 79.25 86 GLY A N 1
ATOM 653 C CA . GLY A 1 86 ? 9.687 -3.193 -15.505 1.00 79.25 86 GLY A CA 1
ATOM 654 C C . GLY A 1 86 ? 8.578 -4.088 -16.065 1.00 79.25 86 GLY A C 1
ATOM 655 O O . GLY A 1 86 ? 8.030 -3.751 -17.095 1.00 79.25 86 GLY A O 1
ATOM 656 N N . VAL A 1 87 ? 8.207 -5.211 -15.454 1.00 87.94 87 VAL A N 1
ATOM 657 C CA . VAL A 1 87 ? 7.073 -6.023 -15.924 1.00 87.94 87 VAL A CA 1
ATOM 658 C C . VAL A 1 87 ? 6.278 -6.544 -14.748 1.00 87.94 87 VAL A C 1
ATOM 660 O O . VAL A 1 87 ? 6.806 -6.650 -13.648 1.00 87.94 87 VAL A O 1
ATOM 663 N N . VAL A 1 88 ? 5.006 -6.859 -14.949 1.00 90.38 88 VAL A N 1
ATOM 664 C CA . VAL A 1 88 ? 4.147 -7.437 -13.908 1.00 90.38 88 VAL A CA 1
ATOM 665 C C . VAL A 1 88 ? 3.803 -8.852 -14.336 1.00 90.38 88 VAL A C 1
ATOM 667 O O . VAL A 1 88 ? 3.436 -9.074 -15.490 1.00 90.38 88 VAL A O 1
ATOM 670 N N . GLN A 1 89 ? 3.979 -9.824 -13.448 1.00 91.69 89 GLN A N 1
ATOM 671 C CA . GLN A 1 89 ? 3.612 -11.202 -13.771 1.00 91.69 89 GLN A CA 1
ATOM 672 C C . GLN A 1 89 ? 2.084 -11.318 -13.861 1.00 91.69 89 GLN A C 1
ATOM 674 O O . GLN A 1 89 ? 1.352 -10.554 -13.230 1.00 91.69 89 GLN A O 1
ATOM 679 N N . LEU A 1 90 ? 1.578 -12.216 -14.710 1.00 93.44 90 LEU A N 1
ATOM 680 C CA . LEU A 1 90 ? 0.131 -12.324 -14.920 1.00 93.44 90 LEU A CA 1
ATOM 681 C C . LEU A 1 90 ? -0.611 -12.780 -13.651 1.00 93.44 90 LEU A C 1
ATOM 683 O O . LEU A 1 90 ? -1.748 -12.367 -13.427 1.00 93.44 90 LEU A O 1
ATOM 687 N N . ASP A 1 91 ? 0.013 -13.627 -12.839 1.00 91.56 91 ASP A N 1
ATOM 688 C CA . ASP A 1 91 ? -0.466 -14.017 -11.512 1.00 91.56 91 ASP A CA 1
ATOM 689 C C . ASP A 1 91 ? -0.436 -12.837 -10.526 1.00 91.56 91 ASP A C 1
ATOM 691 O O . ASP A 1 91 ? -1.467 -12.585 -9.911 1.00 91.56 91 ASP A O 1
ATOM 695 N N . GLU A 1 92 ? 0.643 -12.039 -10.478 1.00 90.50 92 GLU A N 1
ATOM 696 C CA . GLU A 1 92 ? 0.716 -10.784 -9.695 1.00 90.50 92 GLU A CA 1
ATOM 697 C C . GLU A 1 92 ? -0.461 -9.857 -10.056 1.00 90.50 92 GLU A C 1
ATOM 699 O O . GLU A 1 92 ? -1.157 -9.366 -9.173 1.00 90.50 92 GLU A O 1
ATOM 704 N N . CYS A 1 93 ? -0.766 -9.672 -11.349 1.00 94.12 93 CYS A N 1
ATOM 705 C CA . CYS A 1 93 ? -1.932 -8.884 -11.772 1.00 94.12 93 CYS A CA 1
ATOM 706 C C . CYS A 1 93 ? -3.260 -9.447 -11.244 1.00 94.12 93 CYS A C 1
ATOM 708 O O . CYS A 1 93 ? -4.137 -8.679 -10.849 1.00 94.12 93 CYS A O 1
ATOM 710 N N . LYS A 1 94 ? -3.436 -10.774 -11.287 1.00 94.88 94 LYS A N 1
ATOM 711 C CA . LYS A 1 94 ? -4.665 -11.442 -10.834 1.00 94.88 94 LYS A CA 1
ATOM 712 C C . LYS A 1 94 ? -4.829 -11.340 -9.328 1.00 94.88 94 LYS A C 1
ATOM 714 O O . LYS A 1 94 ? -5.921 -11.015 -8.875 1.00 94.88 94 LYS A O 1
ATOM 719 N N . GLU A 1 95 ? -3.768 -11.600 -8.575 1.00 92.12 95 GLU A N 1
ATOM 720 C CA . GLU A 1 95 ? -3.766 -11.490 -7.119 1.00 92.12 95 GLU A CA 1
ATOM 721 C C . GLU A 1 95 ? -4.067 -10.053 -6.681 1.00 92.12 95 GLU A C 1
ATOM 723 O O . GLU A 1 95 ? -4.985 -9.849 -5.888 1.00 92.12 95 GLU A O 1
ATOM 728 N N . ASP A 1 96 ? -3.387 -9.060 -7.268 1.00 92.94 96 ASP A N 1
ATOM 729 C CA . ASP A 1 96 ? -3.620 -7.639 -6.989 1.00 92.94 96 ASP A CA 1
ATOM 730 C C . ASP A 1 96 ? -5.081 -7.247 -7.244 1.00 92.94 96 ASP A C 1
ATOM 732 O O . ASP A 1 96 ? -5.714 -6.606 -6.402 1.00 92.94 96 ASP A O 1
ATOM 736 N N . ALA A 1 97 ? -5.632 -7.629 -8.400 1.00 96.25 97 ALA A N 1
ATOM 737 C CA . ALA A 1 97 ? -6.994 -7.265 -8.767 1.00 96.25 97 ALA A CA 1
ATOM 738 C C . ALA A 1 97 ? -8.038 -7.974 -7.900 1.00 96.25 97 ALA A C 1
ATOM 740 O O . ALA A 1 97 ? -8.992 -7.337 -7.470 1.00 96.25 97 ALA A O 1
ATOM 741 N N . LEU A 1 98 ? -7.875 -9.271 -7.623 1.00 95.81 98 LEU A N 1
ATOM 742 C CA . LEU A 1 98 ? -8.813 -10.014 -6.778 1.00 95.81 98 LEU A CA 1
ATOM 743 C C . LEU A 1 98 ? -8.808 -9.477 -5.347 1.00 95.81 98 LEU A C 1
ATOM 745 O O . LEU A 1 98 ? -9.873 -9.285 -4.766 1.00 95.81 98 LEU A O 1
ATOM 749 N N . GLN A 1 99 ? -7.626 -9.180 -4.802 1.00 95.06 99 GLN A N 1
ATOM 750 C CA . GLN A 1 99 ? -7.488 -8.619 -3.461 1.00 95.06 99 GLN A CA 1
ATOM 751 C C . GLN A 1 99 ? -8.100 -7.217 -3.366 1.00 95.06 99 GLN A C 1
ATOM 753 O O . GLN A 1 99 ? -8.740 -6.893 -2.363 1.00 95.06 99 GLN A O 1
ATOM 758 N N . ALA A 1 100 ? -7.913 -6.395 -4.402 1.00 96.69 100 ALA A N 1
ATOM 759 C CA . ALA A 1 100 ? -8.495 -5.065 -4.485 1.00 96.69 100 ALA A CA 1
ATOM 760 C C . ALA A 1 100 ? -10.018 -5.100 -4.645 1.00 96.69 100 ALA A C 1
ATOM 762 O O . ALA A 1 100 ? -10.709 -4.336 -3.977 1.00 96.69 100 ALA A O 1
ATOM 763 N N . LEU A 1 101 ? -10.538 -6.003 -5.482 1.00 97.50 101 LEU A N 1
ATOM 764 C CA . LEU A 1 101 ? -11.974 -6.171 -5.697 1.00 97.50 101 LEU A CA 1
ATOM 765 C C . LEU A 1 101 ? -12.670 -6.593 -4.403 1.00 97.50 101 LEU A C 1
ATOM 767 O O . LEU A 1 101 ? -13.594 -5.918 -3.971 1.00 97.50 101 LEU A O 1
ATOM 771 N N . ASP A 1 102 ? -12.173 -7.648 -3.756 1.00 97.69 102 ASP A N 1
ATOM 772 C CA . ASP A 1 102 ? -12.724 -8.171 -2.501 1.00 97.69 102 ASP A CA 1
ATOM 773 C C . ASP A 1 102 ? -12.746 -7.102 -1.394 1.00 97.69 102 ASP A C 1
ATOM 775 O O . ASP A 1 102 ? -13.745 -6.945 -0.691 1.00 97.69 102 ASP A O 1
ATOM 779 N N . PHE A 1 103 ? -11.677 -6.309 -1.264 1.00 98.06 103 PHE A N 1
ATOM 780 C CA . PHE A 1 103 ? -11.658 -5.204 -0.307 1.00 98.06 103 PHE A CA 1
ATOM 781 C C . PHE A 1 103 ? -12.654 -4.093 -0.673 1.00 98.06 103 PHE A C 1
ATOM 783 O O . PHE A 1 103 ? -13.395 -3.634 0.197 1.00 98.06 103 PHE A O 1
ATOM 790 N N . GLN A 1 104 ? -12.700 -3.674 -1.942 1.00 97.94 104 GLN A N 1
ATOM 791 C CA . GLN A 1 104 ? -13.609 -2.619 -2.399 1.00 97.94 104 GLN A CA 1
ATOM 792 C C . GLN A 1 104 ? -15.079 -3.019 -2.254 1.00 97.94 104 GLN A C 1
ATOM 794 O O . GLN A 1 104 ? -15.885 -2.203 -1.816 1.00 97.94 104 GLN A O 1
ATOM 799 N N . GLU A 1 105 ? -15.435 -4.267 -2.562 1.00 98.25 105 GLU A N 1
ATOM 800 C CA . GLU A 1 105 ? -16.797 -4.784 -2.398 1.00 98.25 105 GLU A CA 1
ATOM 801 C C . GLU A 1 105 ? -17.246 -4.715 -0.936 1.00 98.25 105 GLU A C 1
ATOM 803 O O . GLU A 1 105 ? -18.318 -4.183 -0.640 1.00 98.25 105 GLU A O 1
ATOM 808 N N . LYS A 1 106 ? -16.405 -5.177 -0.002 1.00 98.31 106 LYS A N 1
ATOM 809 C CA . LYS A 1 106 ? -16.721 -5.107 1.431 1.00 98.31 106 LYS A CA 1
ATOM 810 C C . LYS A 1 106 ? -16.754 -3.681 1.956 1.00 98.31 106 LYS A C 1
ATOM 812 O O . LYS A 1 106 ? -17.626 -3.349 2.757 1.00 98.31 106 LYS A O 1
ATOM 817 N N . HIS A 1 107 ? -15.825 -2.836 1.515 1.00 98.44 107 HIS A N 1
ATOM 818 C CA . HIS A 1 107 ? -15.808 -1.436 1.916 1.00 98.44 107 HIS A CA 1
ATOM 819 C C . HIS A 1 107 ? -17.067 -0.711 1.437 1.00 98.44 107 HIS A C 1
ATOM 821 O O . HIS A 1 107 ? -17.725 -0.050 2.235 1.00 98.44 107 HIS A O 1
ATOM 827 N N . LEU A 1 108 ? -17.462 -0.909 0.179 1.00 98.19 108 LEU A N 1
ATOM 828 C CA . LEU A 1 108 ? -18.692 -0.347 -0.371 1.00 98.19 108 LEU A CA 1
ATOM 829 C C . LEU A 1 108 ? -19.935 -0.862 0.367 1.00 98.19 108 LEU A C 1
ATOM 831 O O . LEU A 1 108 ? -20.845 -0.085 0.642 1.00 98.19 108 LEU A O 1
ATOM 835 N N . GLN A 1 109 ? -19.971 -2.148 0.724 1.00 98.25 109 GLN A N 1
ATOM 836 C CA . GLN A 1 109 ? -21.087 -2.740 1.464 1.00 98.25 109 GLN A CA 1
ATOM 837 C C . GLN A 1 109 ? -21.253 -2.145 2.871 1.00 98.25 109 GLN A C 1
ATOM 839 O O . GLN A 1 109 ? -22.384 -1.962 3.319 1.00 98.25 109 GLN A O 1
ATOM 844 N N . VAL A 1 110 ? -20.150 -1.879 3.574 1.00 98.25 110 VAL A N 1
ATOM 845 C CA . VAL A 1 110 ? -20.170 -1.439 4.980 1.00 98.25 110 VAL A CA 1
ATOM 846 C C . VAL A 1 110 ? -20.219 0.082 5.113 1.00 98.25 110 VAL A C 1
ATOM 848 O O . VAL A 1 110 ? -20.970 0.591 5.938 1.00 98.25 110 VAL A O 1
ATOM 851 N N . PHE A 1 111 ? -19.451 0.806 4.300 1.00 97.69 111 PHE A N 1
ATOM 852 C CA . PHE A 1 111 ? -19.302 2.262 4.394 1.00 97.69 111 PHE A CA 1
ATOM 853 C C . PHE A 1 111 ? -20.096 3.025 3.326 1.00 97.69 111 PHE A C 1
ATOM 855 O O . PHE A 1 111 ? -20.161 4.249 3.371 1.00 97.69 111 PHE A O 1
ATOM 862 N N . GLY A 1 112 ? -20.707 2.334 2.358 1.00 97.31 112 GLY A N 1
ATOM 863 C CA . GLY A 1 112 ? -21.529 2.960 1.316 1.00 97.31 112 GLY A CA 1
ATOM 864 C C . GLY A 1 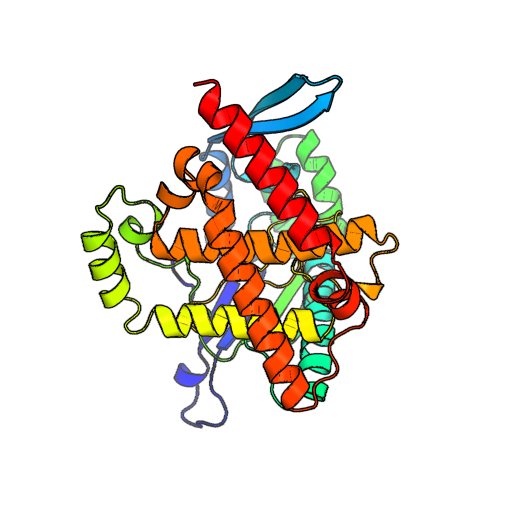112 ? -20.741 3.736 0.258 1.00 97.31 112 GLY A C 1
ATOM 865 O O . GLY A 1 112 ? -21.344 4.362 -0.612 1.00 97.31 112 GLY A O 1
ATOM 866 N N . GLU A 1 113 ? -19.409 3.680 0.294 1.00 96.06 113 GLU A N 1
ATOM 867 C CA . GLU A 1 113 ? -18.526 4.378 -0.638 1.00 96.06 113 GLU A CA 1
ATOM 868 C C . GLU A 1 113 ? -17.309 3.534 -1.033 1.00 96.06 113 GLU A C 1
ATOM 870 O O . GLU A 1 113 ? -16.937 2.570 -0.359 1.00 96.06 113 GLU A O 1
ATOM 875 N N . ILE A 1 114 ? -16.681 3.902 -2.149 1.00 95.50 114 ILE A N 1
ATOM 876 C CA . ILE A 1 114 ? -15.459 3.259 -2.641 1.00 95.50 114 ILE A CA 1
ATOM 877 C C . ILE A 1 114 ? -14.277 3.781 -1.818 1.00 95.50 114 ILE A C 1
ATOM 879 O O . ILE A 1 114 ? -14.139 4.987 -1.622 1.00 95.50 114 ILE A O 1
ATOM 883 N N . ALA A 1 115 ? -13.408 2.889 -1.349 1.00 96.38 115 ALA A N 1
ATOM 884 C CA . ALA A 1 115 ? -12.207 3.294 -0.629 1.00 96.38 115 ALA A CA 1
ATOM 885 C C . ALA A 1 115 ? -11.216 4.006 -1.563 1.00 96.38 115 ALA A C 1
ATOM 887 O O . ALA A 1 115 ? -11.134 3.690 -2.754 1.00 96.38 115 ALA A O 1
ATOM 888 N N . HIS A 1 116 ? -10.385 4.894 -1.005 1.00 95.69 116 HIS A N 1
ATOM 889 C CA . HIS A 1 116 ? -9.241 5.509 -1.696 1.00 95.69 116 HIS A CA 1
ATOM 890 C C . HIS A 1 116 ? -8.091 4.501 -1.906 1.00 95.69 116 HIS A C 1
ATOM 892 O O . HIS A 1 116 ? -6.974 4.664 -1.418 1.00 95.69 116 HIS A O 1
ATOM 898 N N . VAL A 1 117 ? -8.382 3.417 -2.619 1.00 96.50 117 VAL A N 1
ATOM 899 C CA . VAL A 1 117 ? -7.444 2.378 -3.053 1.00 96.50 117 VAL A CA 1
ATOM 900 C C . VAL A 1 117 ? -7.778 1.967 -4.497 1.00 96.50 117 VAL A C 1
ATOM 902 O O . VAL A 1 117 ? -8.839 2.348 -4.997 1.00 96.50 117 VAL A O 1
ATOM 905 N N . PRO A 1 118 ? -6.919 1.211 -5.211 1.00 96.94 118 PRO A N 1
ATOM 906 C CA . PRO A 1 118 ? -7.219 0.751 -6.562 1.00 96.94 118 PRO A CA 1
ATOM 907 C C . PRO A 1 118 ? -8.585 0.069 -6.671 1.00 96.94 118 PRO A C 1
ATOM 909 O O . PRO A 1 118 ? -8.886 -0.852 -5.915 1.00 96.94 118 PRO A O 1
ATOM 912 N N . LEU A 1 119 ? -9.388 0.496 -7.644 1.00 97.19 119 LEU A N 1
ATOM 913 C CA . LEU A 1 119 ? -10.581 -0.219 -8.085 1.00 97.19 119 LEU A CA 1
ATOM 914 C C . LEU A 1 119 ? -10.231 -0.983 -9.372 1.00 97.19 119 LEU A C 1
ATOM 916 O O . LEU A 1 119 ? -10.034 -0.350 -10.414 1.00 97.19 119 LEU A O 1
ATOM 920 N N . PRO A 1 120 ? -10.104 -2.318 -9.331 1.00 97.38 120 PRO A N 1
ATOM 921 C CA . PRO A 1 120 ? -9.692 -3.100 -10.490 1.00 97.38 120 PRO A CA 1
ATOM 922 C C . PRO A 1 120 ? -10.708 -2.984 -11.627 1.00 97.38 120 PRO A C 1
ATOM 924 O O . PRO A 1 120 ? -11.912 -3.070 -11.401 1.00 97.38 120 PRO A O 1
ATOM 927 N N . LEU A 1 121 ? -10.218 -2.824 -12.860 1.00 96.88 121 LEU A N 1
ATOM 928 C CA . LEU A 1 121 ? -11.061 -2.758 -14.057 1.00 96.88 121 LEU A CA 1
ATOM 929 C C . LEU A 1 121 ? -10.788 -3.928 -14.997 1.00 96.88 121 LEU A C 1
ATOM 931 O O . LEU A 1 121 ? -11.703 -4.660 -15.365 1.00 96.88 121 LEU A O 1
ATOM 935 N N . PHE A 1 122 ? -9.524 -4.110 -15.390 1.00 97.19 122 PHE A N 1
ATOM 936 C CA . PHE A 1 122 ? -9.142 -5.114 -16.378 1.00 97.19 122 PHE A CA 1
ATOM 937 C C . PHE A 1 122 ? -7.767 -5.704 -16.091 1.00 97.19 122 PHE A C 1
ATOM 939 O O . PHE A 1 122 ? -6.867 -5.028 -15.591 1.00 97.19 122 PHE A O 1
ATOM 946 N N . ILE A 1 123 ? -7.592 -6.957 -16.502 1.00 97.19 123 ILE A N 1
ATOM 947 C CA . ILE A 1 123 ? -6.286 -7.595 -16.629 1.00 97.19 123 ILE A CA 1
ATOM 948 C C . ILE A 1 123 ? -6.131 -8.051 -18.072 1.00 97.19 123 ILE A C 1
ATOM 950 O O . ILE A 1 123 ? -7.007 -8.727 -18.612 1.00 97.19 123 ILE A O 1
ATOM 954 N N . PHE A 1 124 ? -4.994 -7.725 -18.674 1.00 96.19 124 PHE A N 1
ATOM 955 C CA . PHE A 1 124 ? -4.612 -8.228 -19.989 1.00 96.19 124 PHE A CA 1
ATOM 956 C C . PHE A 1 124 ? -3.349 -9.063 -19.878 1.00 96.19 124 PHE A C 1
ATOM 958 O O . PHE A 1 124 ? -2.479 -8.776 -19.063 1.00 96.19 124 PHE A O 1
ATOM 965 N N . ARG A 1 125 ? -3.229 -10.082 -20.725 1.00 95.44 125 ARG A N 1
ATOM 966 C CA . ARG A 1 125 ? -1.972 -10.797 -20.941 1.00 95.44 125 ARG A CA 1
ATOM 967 C C . ARG A 1 125 ? -1.305 -10.227 -22.185 1.00 95.44 125 ARG A C 1
ATOM 969 O O . ARG A 1 125 ? -1.958 -10.095 -23.219 1.00 95.44 125 ARG A O 1
ATOM 976 N N . TRP A 1 126 ? -0.014 -9.932 -22.101 1.00 94.88 126 TRP A N 1
ATOM 977 C CA . TRP A 1 126 ? 0.759 -9.540 -23.276 1.00 94.88 126 TRP A CA 1
ATOM 978 C C . TRP A 1 126 ? 0.855 -10.687 -24.304 1.00 94.88 126 TRP A C 1
ATOM 980 O O . TRP A 1 126 ? 0.848 -11.863 -23.918 1.00 94.88 126 TRP A O 1
ATOM 990 N N . PRO A 1 127 ? 0.969 -10.385 -25.612 1.00 94.62 127 PRO A N 1
ATOM 991 C CA . PRO A 1 127 ? 1.274 -11.386 -26.627 1.00 94.62 127 PRO A CA 1
ATOM 992 C C . PRO A 1 127 ? 2.625 -12.063 -26.372 1.00 94.62 127 PRO A C 1
ATOM 994 O O . PRO A 1 127 ? 3.547 -11.451 -25.825 1.00 94.62 127 PRO A O 1
ATOM 997 N N . ASP A 1 128 ? 2.765 -13.305 -26.838 1.00 93.31 128 ASP A N 1
ATOM 998 C CA . ASP A 1 128 ? 3.981 -14.107 -26.635 1.00 93.31 128 ASP A CA 1
ATOM 999 C C . ASP A 1 128 ? 5.233 -13.434 -27.209 1.00 93.31 128 ASP A C 1
ATOM 1001 O O . ASP A 1 128 ? 6.300 -13.510 -26.610 1.00 93.31 128 ASP A O 1
ATOM 1005 N N . GLU A 1 129 ? 5.099 -12.688 -28.308 1.00 93.88 129 GLU A N 1
ATOM 1006 C CA . GLU A 1 129 ? 6.193 -11.902 -28.890 1.00 93.88 129 GLU A CA 1
ATOM 1007 C C . GLU A 1 129 ? 6.764 -10.874 -27.898 1.00 93.88 129 GLU A C 1
ATOM 1009 O O . GLU A 1 129 ? 7.980 -10.746 -27.748 1.00 93.88 129 GLU A O 1
ATOM 1014 N N . THR A 1 130 ? 5.896 -10.165 -27.168 1.00 91.81 130 THR A N 1
ATOM 1015 C CA . THR A 1 130 ? 6.327 -9.204 -26.142 1.00 91.81 130 THR A CA 1
ATOM 1016 C C . THR A 1 130 ? 7.002 -9.920 -24.977 1.00 91.81 130 THR A C 1
ATOM 1018 O O . THR A 1 130 ? 8.031 -9.459 -24.482 1.00 91.81 130 THR A O 1
ATOM 1021 N N . ILE A 1 131 ? 6.467 -11.071 -24.564 1.00 91.50 131 ILE A N 1
ATOM 1022 C CA . ILE A 1 131 ? 7.038 -11.878 -23.481 1.00 91.50 131 ILE A CA 1
ATOM 1023 C C . ILE A 1 131 ? 8.437 -12.383 -23.863 1.00 91.50 131 ILE A C 1
ATOM 1025 O O . ILE A 1 131 ? 9.375 -12.248 -23.076 1.00 91.50 131 ILE A O 1
ATOM 1029 N N . GLU A 1 132 ? 8.617 -12.902 -25.078 1.00 91.12 132 GLU A N 1
ATOM 1030 C CA . GLU A 1 132 ? 9.920 -13.381 -25.550 1.00 91.12 132 GLU A CA 1
ATOM 1031 C C . GLU A 1 132 ? 10.929 -12.245 -25.751 1.00 91.12 132 GLU A C 1
ATOM 1033 O O . GLU A 1 132 ? 12.113 -12.424 -25.443 1.00 91.12 132 GLU A O 1
ATOM 1038 N N . LYS A 1 133 ? 10.487 -11.047 -26.158 1.00 90.81 133 LYS A N 1
ATOM 1039 C CA . LYS A 1 133 ? 11.335 -9.843 -26.155 1.00 90.81 133 LYS A CA 1
ATOM 1040 C C . LYS A 1 133 ? 11.862 -9.541 -24.748 1.00 90.81 133 LYS A C 1
ATOM 1042 O O . LYS A 1 133 ? 13.069 -9.373 -24.576 1.00 90.81 133 LYS A O 1
ATOM 1047 N N . VAL A 1 134 ? 10.984 -9.512 -23.739 1.00 90.31 134 VAL A N 1
ATOM 1048 C CA . VAL A 1 134 ? 11.371 -9.273 -22.334 1.00 90.31 134 VAL A CA 1
ATOM 1049 C C . VAL A 1 134 ? 12.352 -10.340 -21.853 1.00 90.31 134 VAL A C 1
ATOM 1051 O O . VAL A 1 134 ? 13.407 -10.007 -21.314 1.00 90.31 134 VAL A O 1
ATOM 1054 N N . LYS A 1 135 ? 12.047 -11.624 -22.084 1.00 89.44 135 LYS A N 1
ATOM 1055 C CA . LYS A 1 135 ? 12.930 -12.735 -21.702 1.00 89.44 135 LYS A CA 1
ATOM 1056 C C . LYS A 1 135 ? 14.298 -12.621 -22.367 1.00 89.44 135 LYS A C 1
ATOM 1058 O O . LYS A 1 135 ? 15.303 -12.885 -21.718 1.00 89.44 135 LYS A O 1
ATOM 1063 N N . THR A 1 136 ? 14.356 -12.229 -23.638 1.00 91.12 136 THR A N 1
ATOM 1064 C CA . THR A 1 136 ? 15.619 -12.073 -24.373 1.00 91.12 136 THR A CA 1
ATOM 1065 C C . THR A 1 136 ? 16.500 -10.990 -23.758 1.00 91.12 136 THR A C 1
ATOM 1067 O O . THR A 1 136 ? 17.680 -11.245 -23.534 1.00 91.12 136 THR A O 1
ATOM 1070 N N . ILE A 1 137 ? 15.925 -9.833 -23.417 1.00 90.12 137 ILE A N 1
ATOM 1071 C CA . ILE A 1 137 ? 16.643 -8.743 -22.737 1.00 90.12 137 ILE A CA 1
ATOM 1072 C C . ILE A 1 137 ? 17.137 -9.210 -21.364 1.00 90.12 137 ILE A C 1
ATOM 1074 O O . ILE A 1 137 ? 18.328 -9.142 -21.075 1.00 90.12 137 ILE A O 1
ATOM 1078 N N . LEU A 1 138 ? 16.246 -9.759 -20.532 1.00 88.31 138 LEU A N 1
ATOM 1079 C CA . LEU A 1 138 ? 16.613 -10.210 -19.187 1.00 88.31 138 LEU A CA 1
ATOM 1080 C C . LEU A 1 138 ? 17.693 -11.294 -19.219 1.00 88.31 138 LEU A C 1
ATOM 1082 O O . LEU A 1 138 ? 18.586 -11.280 -18.377 1.00 88.31 138 LEU A O 1
ATOM 1086 N N . ARG A 1 139 ? 17.668 -12.196 -20.211 1.00 89.62 139 ARG A N 1
ATOM 1087 C CA . ARG A 1 139 ? 18.675 -13.258 -20.345 1.00 89.62 139 ARG A CA 1
ATOM 1088 C C . ARG A 1 139 ? 20.100 -12.749 -20.538 1.00 89.62 139 ARG A C 1
ATOM 1090 O O . ARG A 1 139 ? 21.032 -13.481 -20.224 1.00 89.62 139 ARG A O 1
ATOM 1097 N N . GLN A 1 140 ? 20.261 -11.531 -21.043 1.00 91.06 140 GLN A N 1
ATOM 1098 C CA . GLN A 1 140 ? 21.566 -10.910 -21.256 1.00 91.06 140 GLN A CA 1
ATOM 1099 C C . GLN A 1 140 ? 22.082 -10.185 -20.008 1.00 91.06 140 GLN A C 1
ATOM 1101 O O . GLN A 1 140 ? 23.283 -9.958 -19.897 1.00 91.06 140 GLN A O 1
ATOM 1106 N N . LEU A 1 141 ? 21.191 -9.837 -19.075 1.00 89.75 141 LEU A N 1
ATOM 1107 C CA . LEU A 1 141 ? 21.489 -8.942 -17.954 1.00 89.75 141 LEU A CA 1
ATOM 1108 C C . LEU A 1 141 ? 21.559 -9.650 -16.597 1.00 89.75 141 LEU A C 1
ATOM 1110 O O . LEU A 1 141 ? 22.041 -9.068 -15.629 1.00 89.75 141 LEU A O 1
ATOM 1114 N N . VAL A 1 142 ? 21.077 -10.892 -16.499 1.00 88.19 142 VAL A N 1
ATOM 1115 C CA . VAL A 1 142 ? 20.980 -11.612 -15.221 1.00 88.19 142 VAL A CA 1
ATOM 1116 C C . VAL A 1 142 ? 21.809 -12.892 -15.221 1.00 88.19 142 VAL A C 1
ATOM 1118 O O . VAL A 1 142 ? 21.983 -13.555 -16.243 1.00 88.19 142 VAL A O 1
ATOM 1121 N N . SER A 1 143 ? 22.301 -13.274 -14.043 1.00 85.75 143 SER A N 1
ATOM 1122 C CA . SER A 1 143 ? 23.078 -14.505 -13.867 1.00 85.75 143 SER A CA 1
ATOM 1123 C C . SER A 1 143 ? 22.267 -15.780 -14.178 1.00 85.75 143 SER A C 1
ATOM 1125 O O . SER A 1 143 ? 21.039 -15.784 -14.041 1.00 85.75 143 SER A O 1
ATOM 1127 N N . PRO A 1 144 ? 22.916 -16.923 -14.491 1.00 84.94 144 PRO A N 1
ATOM 1128 C CA . PRO A 1 144 ? 22.223 -18.198 -14.706 1.00 84.94 144 PRO A CA 1
ATOM 1129 C C . PRO A 1 144 ? 21.341 -18.655 -13.537 1.00 84.94 144 PRO A C 1
ATOM 1131 O O . PRO A 1 144 ? 20.322 -19.311 -13.742 1.00 84.94 144 PRO A O 1
ATOM 1134 N N . THR A 1 145 ? 21.702 -18.296 -12.305 1.00 82.81 145 THR A N 1
ATOM 1135 C CA . THR A 1 145 ? 20.883 -18.574 -11.120 1.00 82.81 145 THR A CA 1
ATOM 1136 C C . THR A 1 145 ? 19.628 -17.702 -11.102 1.00 82.81 145 THR A C 1
ATOM 1138 O O . THR A 1 145 ? 18.531 -18.208 -10.864 1.00 82.81 145 THR A O 1
ATOM 1141 N N . ALA A 1 146 ? 19.754 -16.409 -11.419 1.00 83.38 146 ALA A N 1
ATOM 1142 C CA . ALA A 1 146 ? 18.612 -15.503 -11.541 1.00 83.38 146 ALA A CA 1
ATOM 1143 C C . ALA A 1 146 ? 17.692 -15.885 -12.717 1.00 83.38 146 ALA A C 1
ATOM 1145 O O . ALA A 1 146 ? 16.471 -15.797 -12.588 1.00 83.38 146 ALA A O 1
ATOM 1146 N N . LEU A 1 147 ? 18.239 -16.430 -13.813 1.00 80.62 147 LEU A N 1
ATOM 1147 C CA . LEU A 1 147 ? 17.453 -16.981 -14.926 1.00 80.62 147 LEU A CA 1
ATOM 1148 C C . LEU A 1 147 ? 16.451 -18.049 -14.480 1.00 80.62 147 LEU A C 1
ATOM 1150 O O . LEU A 1 147 ? 15.362 -18.140 -15.040 1.00 80.62 147 LEU A O 1
ATOM 1154 N N . GLN A 1 148 ? 16.777 -18.856 -13.468 1.00 82.56 148 GLN A N 1
ATOM 1155 C CA . GLN A 1 148 ? 15.849 -19.879 -12.975 1.00 82.56 148 GLN A CA 1
ATOM 1156 C C . GLN A 1 148 ? 14.583 -19.258 -12.372 1.00 82.56 148 GLN A C 1
ATOM 1158 O O . GLN A 1 148 ? 13.510 -19.856 -12.457 1.00 82.56 148 GLN A O 1
ATOM 1163 N N . LYS A 1 149 ? 14.681 -18.040 -11.822 1.00 78.88 149 LYS A N 1
ATOM 1164 C CA . LYS A 1 149 ? 13.532 -17.270 -11.328 1.00 78.88 149 LYS A CA 1
ATOM 1165 C C . LYS A 1 149 ? 12.673 -16.715 -12.469 1.00 78.88 149 LYS A C 1
ATOM 1167 O O . LYS A 1 149 ? 11.479 -16.508 -12.262 1.00 78.88 149 LYS A O 1
ATOM 1172 N N . LEU A 1 150 ? 13.228 -16.562 -13.678 1.00 73.12 150 LEU A N 1
ATOM 1173 C CA . LEU A 1 150 ? 12.475 -16.149 -14.869 1.00 73.12 150 LEU A CA 1
ATOM 1174 C C . LEU A 1 150 ? 11.488 -17.210 -15.368 1.00 73.12 150 LEU A C 1
ATOM 1176 O O . LEU A 1 150 ? 10.631 -16.864 -16.170 1.00 73.12 150 LEU A O 1
ATOM 1180 N N . ARG A 1 151 ? 11.546 -18.466 -14.897 1.00 69.00 151 ARG A N 1
ATOM 1181 C CA . ARG A 1 151 ? 10.531 -19.489 -15.238 1.00 69.00 151 ARG A CA 1
ATOM 1182 C C . ARG A 1 151 ? 9.112 -19.059 -14.860 1.00 69.00 151 ARG A C 1
ATOM 1184 O O . ARG A 1 151 ? 8.161 -19.462 -15.508 1.00 69.00 151 ARG A O 1
ATOM 1191 N N . ARG A 1 152 ? 8.969 -18.168 -13.875 1.00 71.88 152 ARG A N 1
ATOM 1192 C CA . ARG A 1 152 ? 7.685 -17.531 -13.539 1.00 71.88 152 ARG A CA 1
ATOM 1193 C C . ARG A 1 152 ? 7.095 -16.696 -14.685 1.00 71.88 152 ARG A C 1
ATOM 1195 O O . ARG A 1 152 ? 5.899 -16.462 -14.719 1.00 71.88 152 ARG A O 1
ATOM 1202 N N . LEU A 1 153 ? 7.910 -16.252 -15.647 1.00 77.62 153 LEU A N 1
ATOM 1203 C CA . LEU A 1 153 ? 7.426 -15.556 -16.845 1.00 77.62 153 LEU A CA 1
ATOM 1204 C C . LEU A 1 153 ? 6.759 -16.500 -17.854 1.00 77.62 153 LEU A C 1
ATOM 1206 O O . LEU A 1 153 ? 6.149 -16.015 -18.807 1.00 77.62 153 LEU A O 1
ATOM 1210 N N . ASP A 1 154 ? 6.882 -17.820 -17.691 1.00 80.69 154 ASP A N 1
ATOM 1211 C CA . ASP A 1 154 ? 6.208 -18.785 -18.565 1.00 80.69 154 ASP A CA 1
ATOM 1212 C C . ASP A 1 154 ? 4.684 -18.767 -18.348 1.00 80.69 154 ASP A C 1
ATOM 1214 O O . ASP A 1 154 ? 3.931 -18.967 -19.301 1.00 80.69 154 ASP A O 1
ATOM 1218 N N . ASP A 1 155 ? 4.230 -18.380 -17.151 1.00 84.56 155 ASP A N 1
ATOM 1219 C CA . ASP A 1 155 ? 2.813 -18.147 -16.835 1.00 84.56 155 ASP A CA 1
ATOM 1220 C C . ASP A 1 155 ? 2.266 -16.853 -17.478 1.00 84.56 155 ASP A C 1
ATOM 1222 O O . ASP A 1 155 ? 1.053 -16.640 -17.587 1.00 84.56 155 ASP A O 1
ATOM 1226 N N . GLY A 1 156 ? 3.167 -16.012 -17.994 1.00 91.75 156 GLY A N 1
ATOM 1227 C CA . GLY A 1 156 ? 2.874 -14.824 -18.782 1.00 91.75 156 GLY A CA 1
ATOM 1228 C C . GLY A 1 156 ? 3.156 -13.508 -18.062 1.00 91.75 156 GLY A C 1
ATOM 1229 O O . GLY A 1 156 ? 3.333 -13.435 -16.847 1.00 91.75 156 GLY A O 1
ATOM 1230 N N . ILE A 1 157 ? 3.177 -12.435 -18.853 1.00 93.44 157 ILE A N 1
ATOM 1231 C CA . ILE A 1 157 ? 3.297 -11.058 -18.369 1.00 93.44 157 ILE A CA 1
ATOM 1232 C C . ILE A 1 157 ? 1.936 -10.387 -18.516 1.00 93.44 157 ILE A C 1
ATOM 1234 O O . ILE A 1 157 ? 1.294 -10.500 -19.566 1.00 93.44 157 ILE A O 1
ATOM 1238 N N . GLY A 1 158 ? 1.501 -9.713 -17.458 1.00 94.69 158 GLY A N 1
ATOM 1239 C CA . GLY A 1 158 ? 0.220 -9.037 -17.387 1.00 94.69 158 GLY A CA 1
ATOM 1240 C C . GLY A 1 158 ? 0.317 -7.515 -17.483 1.00 94.69 158 GLY A C 1
ATOM 1241 O O . GLY A 1 158 ? 1.365 -6.910 -17.256 1.00 94.69 158 GLY A O 1
ATOM 1242 N N . VAL A 1 159 ? -0.827 -6.911 -17.787 1.00 95.44 159 VAL A N 1
ATOM 1243 C CA . VAL A 1 159 ? -1.135 -5.501 -17.547 1.00 95.44 159 VAL A CA 1
ATOM 1244 C C . VAL A 1 159 ? -2.318 -5.458 -16.600 1.00 95.44 159 VAL A C 1
ATOM 1246 O O . VAL A 1 159 ? -3.354 -6.055 -16.894 1.00 95.44 159 VAL A O 1
ATOM 1249 N N . TYR A 1 160 ? -2.182 -4.730 -15.498 1.00 95.94 160 TYR A N 1
ATOM 1250 C CA . TYR A 1 160 ? -3.269 -4.469 -14.564 1.00 95.94 160 TYR A CA 1
ATOM 1251 C C . TYR A 1 160 ? -3.768 -3.035 -14.749 1.00 95.94 160 TYR A C 1
ATOM 1253 O O . TYR A 1 160 ? -3.011 -2.078 -14.571 1.00 95.94 160 TYR A O 1
ATOM 1261 N N . ILE A 1 161 ? -5.038 -2.896 -15.130 1.00 96.62 161 ILE A N 1
ATOM 1262 C CA . ILE A 1 161 ? -5.710 -1.610 -15.302 1.00 96.62 161 ILE A CA 1
ATOM 1263 C C . ILE A 1 161 ? -6.697 -1.402 -14.159 1.00 96.62 161 ILE A C 1
ATOM 1265 O O . ILE A 1 161 ? -7.580 -2.235 -13.939 1.00 96.62 161 ILE A O 1
ATOM 1269 N N . TYR A 1 162 ? -6.572 -0.274 -13.465 1.00 97.06 162 TYR A N 1
ATOM 1270 C CA . TYR A 1 162 ? -7.435 0.083 -12.343 1.00 97.06 162 TYR A CA 1
ATOM 1271 C C . TYR A 1 162 ? -7.803 1.564 -12.352 1.00 97.06 162 TYR A C 1
ATOM 1273 O O . TYR A 1 162 ? -7.074 2.403 -12.880 1.00 97.06 162 TYR A O 1
ATOM 1281 N N . TYR A 1 163 ? -8.946 1.875 -11.755 1.00 96.31 163 TYR A N 1
ATOM 1282 C CA . TYR A 1 163 ? -9.376 3.232 -11.455 1.00 96.31 163 TYR A CA 1
ATOM 1283 C C . TYR A 1 163 ? -8.840 3.678 -10.091 1.00 96.31 163 TYR A C 1
ATOM 1285 O O . TYR A 1 163 ? -8.728 2.870 -9.165 1.00 96.31 163 TYR A O 1
ATOM 1293 N N . TYR A 1 164 ? -8.530 4.966 -9.962 1.00 95.44 164 TYR A N 1
ATOM 1294 C CA . TYR A 1 164 ? -8.240 5.612 -8.686 1.00 95.44 164 TYR A CA 1
ATOM 1295 C C . TYR A 1 164 ? -8.854 7.032 -8.666 1.00 95.44 164 TYR A C 1
ATOM 1297 O O . TYR A 1 164 ? -8.804 7.705 -9.701 1.00 95.44 164 TYR A O 1
ATOM 1305 N N . PRO A 1 165 ? -9.416 7.516 -7.535 1.00 92.19 165 PRO A N 1
ATOM 1306 C CA . PRO A 1 165 ? -10.177 8.777 -7.485 1.00 92.19 165 PRO A CA 1
ATOM 1307 C C . PRO A 1 165 ? -9.412 10.042 -7.884 1.00 92.19 165 PRO A C 1
ATOM 1309 O O . PRO A 1 165 ? -10.006 11.011 -8.342 1.00 92.19 165 PRO A O 1
ATOM 1312 N N . THR A 1 166 ? -8.093 10.041 -7.728 1.00 90.94 166 THR A N 1
ATOM 1313 C CA . THR A 1 166 ? -7.193 11.120 -8.152 1.00 90.94 166 THR A CA 1
ATOM 1314 C C . THR A 1 166 ? -5.988 10.541 -8.896 1.00 90.94 166 THR A C 1
ATOM 1316 O O . THR A 1 166 ? -5.866 9.330 -9.065 1.00 90.94 166 THR A O 1
ATOM 1319 N N . VAL A 1 167 ? -5.057 11.371 -9.365 1.00 90.88 167 VAL A N 1
ATOM 1320 C CA . VAL A 1 167 ? -3.738 10.849 -9.753 1.00 90.88 167 VAL A CA 1
ATOM 1321 C C . VAL A 1 167 ? -2.988 10.488 -8.467 1.00 90.88 167 VAL A C 1
ATOM 1323 O O . VAL A 1 167 ? -2.734 11.394 -7.672 1.00 90.88 167 VAL A O 1
ATOM 1326 N N . PRO A 1 168 ? -2.579 9.221 -8.252 1.00 91.81 168 PRO A N 1
ATOM 1327 C CA . PRO A 1 168 ? -2.032 8.788 -6.974 1.00 91.81 168 PRO A CA 1
ATOM 1328 C C . PRO A 1 168 ? -0.576 9.241 -6.807 1.00 91.81 168 PRO A C 1
ATOM 1330 O O . PRO A 1 168 ? 0.378 8.464 -6.938 1.00 91.81 168 PRO A O 1
ATOM 1333 N N . TYR A 1 169 ? -0.388 10.530 -6.524 1.00 92.44 169 TYR A N 1
ATOM 1334 C CA . TYR A 1 169 ? 0.895 11.073 -6.112 1.00 92.44 169 TYR A CA 1
ATOM 1335 C C . TYR A 1 169 ? 1.262 10.494 -4.754 1.00 92.44 169 TYR A C 1
ATOM 1337 O O . TYR A 1 169 ? 0.578 10.723 -3.770 1.00 92.44 169 TYR A O 1
ATOM 1345 N N . ARG A 1 170 ? 2.331 9.707 -4.706 1.00 92.56 170 ARG A N 1
ATOM 1346 C CA . ARG A 1 170 ? 2.757 8.974 -3.519 1.00 92.56 170 ARG A CA 1
ATOM 1347 C C . ARG A 1 170 ? 3.674 9.831 -2.661 1.00 92.56 170 ARG A C 1
ATOM 1349 O O . ARG A 1 170 ? 4.289 10.767 -3.168 1.00 92.56 170 ARG A O 1
ATOM 1356 N N . MET A 1 171 ? 3.876 9.451 -1.404 1.00 91.94 171 MET A N 1
ATOM 1357 C CA . MET A 1 171 ? 4.878 10.098 -0.549 1.00 91.94 171 MET A CA 1
ATOM 1358 C C . MET A 1 171 ? 6.283 10.049 -1.171 1.00 91.94 171 MET A C 1
ATOM 1360 O O . MET A 1 171 ? 7.036 11.012 -1.073 1.00 91.94 171 MET A O 1
ATOM 1364 N N . ALA A 1 172 ? 6.604 8.974 -1.901 1.00 88.06 172 ALA A N 1
ATOM 1365 C CA . ALA A 1 172 ? 7.848 8.854 -2.668 1.00 88.06 172 ALA A CA 1
ATOM 1366 C C . ALA A 1 172 ? 8.014 9.898 -3.796 1.00 88.06 172 ALA A C 1
ATOM 1368 O O . ALA A 1 172 ? 9.112 10.039 -4.334 1.00 88.06 172 ALA A O 1
ATOM 1369 N N . HIS A 1 173 ? 6.952 10.623 -4.166 1.00 89.44 173 HIS A N 1
ATOM 1370 C CA . HIS A 1 173 ? 6.997 11.699 -5.156 1.00 89.44 173 HIS A CA 1
ATOM 1371 C C . HIS A 1 173 ? 7.237 13.086 -4.538 1.00 89.44 173 HIS A C 1
ATOM 1373 O O . HIS A 1 173 ? 7.417 14.034 -5.296 1.00 89.44 173 HIS A O 1
ATOM 1379 N N . LEU A 1 174 ? 7.293 13.218 -3.206 1.00 88.88 174 LEU A N 1
ATOM 1380 C CA . LEU A 1 174 ? 7.732 14.459 -2.554 1.00 88.88 174 LEU A CA 1
ATOM 1381 C C . LEU A 1 174 ? 9.180 14.793 -2.941 1.00 88.88 174 LEU A C 1
ATOM 1383 O O . LEU A 1 174 ? 9.968 13.900 -3.280 1.00 88.88 174 LEU A O 1
ATOM 1387 N N . ASP A 1 175 ? 9.547 16.072 -2.897 1.00 84.69 175 ASP A N 1
ATOM 1388 C CA . ASP A 1 175 ? 10.890 16.513 -3.293 1.00 84.69 175 ASP A CA 1
ATOM 1389 C C . ASP A 1 175 ? 12.005 15.766 -2.540 1.00 84.69 175 ASP A C 1
ATOM 1391 O O . ASP A 1 175 ? 11.882 15.453 -1.355 1.00 84.69 175 ASP A O 1
ATOM 1395 N N . LEU A 1 176 ? 13.139 15.511 -3.204 1.00 79.62 176 LEU A N 1
ATOM 1396 C CA . LEU A 1 176 ? 14.260 14.773 -2.604 1.00 79.62 176 LEU A CA 1
ATOM 1397 C C . LEU A 1 176 ? 14.758 15.372 -1.278 1.00 79.62 176 LEU A C 1
ATOM 1399 O O . LEU A 1 176 ? 14.998 14.585 -0.370 1.00 79.62 176 LEU A O 1
ATOM 1403 N N . PRO A 1 177 ? 14.860 16.704 -1.079 1.00 78.19 177 PRO A N 1
ATOM 1404 C CA . PRO A 1 177 ? 15.189 17.262 0.234 1.00 78.19 177 PRO A CA 1
ATOM 1405 C C . PRO A 1 177 ? 14.150 16.939 1.317 1.00 78.19 177 PRO A C 1
ATOM 1407 O O . PRO A 1 177 ? 14.502 16.810 2.486 1.00 78.19 177 PRO A O 1
ATOM 1410 N N . VAL A 1 178 ? 12.877 16.761 0.948 1.00 75.19 178 VAL A N 1
ATOM 1411 C CA . VAL A 1 178 ? 11.838 16.289 1.873 1.00 75.19 178 VAL A CA 1
ATOM 1412 C C . VAL A 1 178 ? 11.990 14.797 2.136 1.00 75.19 178 VAL A C 1
ATOM 1414 O O . VAL A 1 178 ? 11.704 14.349 3.229 1.00 75.19 178 VAL A O 1
ATOM 1417 N N . ILE A 1 179 ? 12.461 13.977 1.210 1.00 75.69 179 ILE A N 1
ATOM 1418 C CA . ILE A 1 179 ? 12.569 12.534 1.479 1.00 75.69 179 ILE A CA 1
ATOM 1419 C C . ILE A 1 179 ? 13.903 12.191 2.165 1.00 75.69 179 ILE A C 1
ATOM 1421 O O . ILE A 1 179 ? 13.918 11.549 3.215 1.00 75.69 179 ILE A O 1
ATOM 1425 N N . PHE A 1 180 ? 15.002 12.694 1.607 1.00 77.94 180 PHE A N 1
ATOM 1426 C CA . PHE A 1 180 ? 16.388 12.309 1.888 1.00 77.94 180 PHE A CA 1
ATOM 1427 C C . PHE A 1 180 ? 17.281 13.487 2.323 1.00 77.94 180 PHE A C 1
ATOM 1429 O O . PHE A 1 180 ? 18.490 13.346 2.478 1.00 77.94 180 PHE A O 1
ATOM 1436 N N . GLY A 1 181 ? 16.725 14.692 2.476 1.00 76.19 181 GLY A N 1
ATOM 1437 C CA . GLY A 1 181 ? 17.508 15.852 2.891 1.00 76.19 181 GLY A CA 1
ATOM 1438 C C . GLY A 1 181 ? 17.863 15.796 4.374 1.00 76.19 181 GLY A C 1
ATOM 1439 O O . GLY A 1 181 ? 16.985 15.671 5.229 1.00 76.19 181 GLY A O 1
ATOM 1440 N N . ASN A 1 182 ? 19.144 15.991 4.690 1.00 77.00 182 ASN A N 1
ATOM 1441 C CA . ASN A 1 182 ? 19.587 16.277 6.053 1.00 77.00 182 ASN A CA 1
ATOM 1442 C C . ASN A 1 182 ? 19.322 17.755 6.391 1.00 77.00 182 ASN A C 1
ATOM 1444 O O . ASN A 1 182 ? 20.233 18.582 6.413 1.00 77.00 182 ASN A O 1
ATOM 1448 N N . ILE A 1 183 ? 18.046 18.092 6.567 1.00 79.56 183 ILE A N 1
ATOM 1449 C CA . ILE A 1 183 ? 17.562 19.441 6.885 1.00 79.56 183 ILE A CA 1
ATOM 1450 C C . ILE A 1 183 ? 16.999 19.490 8.308 1.00 79.56 183 ILE A C 1
ATOM 1452 O O . ILE A 1 183 ? 16.613 18.463 8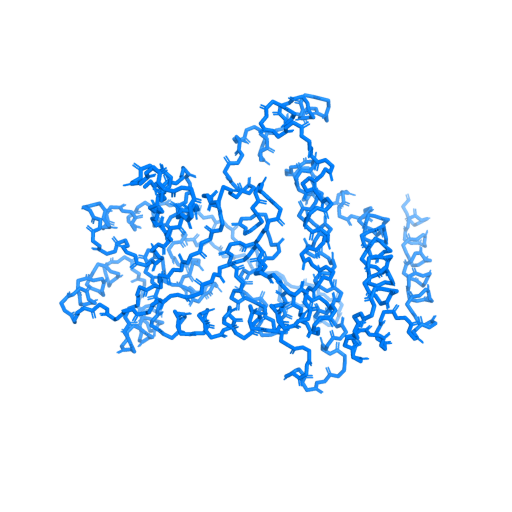.874 1.00 79.56 183 ILE A O 1
ATOM 1456 N N . SER A 1 184 ? 16.949 20.689 8.898 1.00 81.44 184 SER A N 1
ATOM 1457 C CA . SER A 1 184 ? 16.341 20.876 10.218 1.00 81.44 184 SER A CA 1
ATOM 1458 C C . SER A 1 184 ? 14.847 20.522 10.191 1.00 81.44 184 SER A C 1
ATOM 1460 O O . SER A 1 184 ? 14.203 20.545 9.138 1.00 81.44 184 SER A O 1
ATOM 1462 N N . TYR A 1 185 ? 14.271 20.202 11.354 1.00 80.69 185 TYR A N 1
ATOM 1463 C CA . TYR A 1 185 ? 12.836 19.916 11.449 1.00 80.69 185 TYR A CA 1
ATOM 1464 C C . TYR A 1 185 ? 11.978 21.102 10.983 1.00 80.69 185 TYR A C 1
ATOM 1466 O O . TYR A 1 185 ? 10.991 20.900 10.278 1.00 80.69 185 TYR A O 1
ATOM 1474 N N . ASP A 1 186 ? 12.373 22.332 11.316 1.00 82.81 186 ASP A N 1
ATOM 1475 C CA . ASP A 1 186 ? 11.628 23.528 10.924 1.00 82.81 186 ASP A CA 1
ATOM 1476 C C . ASP A 1 186 ? 11.687 23.753 9.408 1.00 82.81 186 ASP A C 1
ATOM 1478 O O . ASP A 1 186 ? 10.645 23.950 8.782 1.00 82.81 186 ASP A O 1
ATOM 1482 N N . ASP A 1 187 ? 12.865 23.625 8.787 1.00 84.19 187 ASP A N 1
ATOM 1483 C CA . ASP A 1 187 ? 13.013 23.744 7.328 1.00 84.19 187 ASP A CA 1
ATOM 1484 C C . ASP A 1 187 ? 12.218 22.664 6.594 1.00 84.19 187 ASP A C 1
ATOM 1486 O O . ASP A 1 187 ? 11.573 22.920 5.570 1.00 84.19 187 ASP A O 1
ATOM 1490 N N . ARG A 1 188 ? 12.221 21.447 7.143 1.00 82.81 188 ARG A N 1
ATOM 1491 C CA . ARG A 1 188 ? 11.424 20.339 6.629 1.00 82.81 188 ARG A CA 1
ATOM 1492 C C . ARG A 1 188 ? 9.943 20.649 6.705 1.00 82.81 188 ARG A C 1
ATOM 1494 O O . ARG A 1 188 ? 9.258 20.516 5.698 1.00 82.81 188 ARG A O 1
ATOM 1501 N N . LYS A 1 189 ? 9.456 21.077 7.869 1.00 83.62 189 LYS A N 1
ATOM 1502 C CA . LYS A 1 189 ? 8.055 21.449 8.068 1.00 83.62 189 LYS A CA 1
ATOM 1503 C C . LYS A 1 189 ? 7.642 22.530 7.073 1.00 83.62 189 LYS A C 1
ATOM 1505 O O . LYS A 1 189 ? 6.607 22.391 6.434 1.00 83.62 189 LYS A O 1
ATOM 1510 N N . GLN A 1 190 ? 8.465 23.560 6.878 1.00 86.31 190 GLN A N 1
ATOM 1511 C CA . GLN A 1 190 ? 8.198 24.610 5.890 1.00 86.31 190 GLN A CA 1
ATOM 1512 C C . GLN A 1 190 ? 8.173 24.071 4.455 1.00 86.31 190 GLN A C 1
ATOM 1514 O O . GLN A 1 190 ? 7.313 24.452 3.666 1.00 86.31 190 GLN A O 1
ATOM 1519 N N . THR A 1 191 ? 9.095 23.176 4.100 1.00 86.88 191 THR A N 1
ATOM 1520 C CA . THR A 1 191 ? 9.145 22.575 2.758 1.00 86.88 191 THR A CA 1
ATOM 1521 C C . THR A 1 191 ? 7.955 21.649 2.512 1.00 86.88 191 THR A C 1
ATOM 1523 O O . THR A 1 191 ? 7.359 21.687 1.437 1.00 86.88 191 THR A O 1
ATOM 1526 N N . LEU A 1 192 ? 7.565 20.874 3.526 1.00 86.50 192 LEU A N 1
ATOM 1527 C CA . LEU A 1 192 ? 6.393 20.014 3.486 1.00 86.50 192 LEU A CA 1
ATOM 1528 C C . LEU A 1 192 ? 5.115 20.842 3.333 1.00 86.50 192 LEU A C 1
ATOM 1530 O O . LEU A 1 192 ? 4.325 20.538 2.452 1.00 86.50 192 LEU A O 1
ATOM 1534 N N . LEU A 1 193 ? 4.952 21.925 4.101 1.00 88.12 193 LEU A N 1
ATOM 1535 C CA . LEU A 1 193 ? 3.784 22.815 4.022 1.00 88.12 193 LEU A CA 1
ATOM 1536 C C . LEU A 1 193 ? 3.626 23.503 2.658 1.00 88.12 193 LEU A C 1
ATOM 1538 O O . LEU A 1 193 ? 2.510 23.827 2.261 1.00 88.12 193 LEU A O 1
ATOM 1542 N N . LYS A 1 194 ? 4.723 23.707 1.914 1.00 90.38 194 LYS A N 1
ATOM 1543 C CA . LYS A 1 194 ? 4.665 24.222 0.534 1.00 90.38 194 LYS A CA 1
ATOM 1544 C C . LYS A 1 194 ? 4.084 23.211 -0.456 1.00 90.38 194 LYS A C 1
ATOM 1546 O O . LYS A 1 194 ? 3.518 23.626 -1.460 1.00 90.38 194 LYS A O 1
ATOM 1551 N N . GLN A 1 195 ? 4.253 21.913 -0.198 1.00 89.81 195 GLN A N 1
ATOM 1552 C CA . GLN A 1 195 ? 3.762 20.832 -1.063 1.00 89.81 195 GLN A CA 1
ATOM 1553 C C . GLN A 1 195 ? 2.408 20.292 -0.597 1.00 89.81 195 GLN A C 1
ATOM 1555 O O . GLN A 1 195 ? 1.562 19.958 -1.418 1.00 89.81 195 GLN A O 1
ATOM 1560 N N . ILE A 1 196 ? 2.207 20.229 0.718 1.00 92.25 196 ILE A N 1
ATOM 1561 C CA . ILE A 1 196 ? 1.041 19.671 1.396 1.00 92.25 196 ILE A CA 1
ATOM 1562 C C . ILE A 1 196 ? 0.553 20.713 2.404 1.00 92.25 196 ILE A C 1
ATOM 1564 O O . ILE A 1 196 ? 1.080 20.773 3.516 1.00 92.25 196 ILE A O 1
ATOM 1568 N N . PRO A 1 197 ? -0.442 21.542 2.043 1.00 88.06 197 PRO A N 1
ATOM 1569 C CA . PRO A 1 197 ? -0.916 22.616 2.915 1.00 88.06 197 PRO A CA 1
ATOM 1570 C C . PRO A 1 197 ? -1.477 22.123 4.257 1.00 88.06 197 PRO A C 1
ATOM 1572 O O . PRO A 1 197 ? -1.378 22.828 5.258 1.00 88.06 197 PRO A O 1
ATOM 1575 N N . GLU A 1 198 ? -2.047 20.913 4.288 1.00 93.06 198 GLU A N 1
ATOM 1576 C CA . GLU A 1 198 ? -2.734 20.350 5.459 1.00 93.06 198 GLU A CA 1
ATOM 1577 C C . GLU A 1 198 ? -2.197 18.945 5.815 1.00 93.06 198 GLU A C 1
ATOM 1579 O O . GLU A 1 198 ? -2.901 17.945 5.649 1.00 93.06 198 GLU A O 1
ATOM 1584 N N . PRO A 1 199 ? -0.943 18.831 6.301 1.00 91.88 199 PRO A N 1
ATOM 1585 C CA . PRO A 1 199 ? -0.302 17.540 6.564 1.00 91.88 199 PRO A CA 1
ATOM 1586 C C . PRO A 1 199 ? -1.038 16.714 7.627 1.00 91.88 199 PRO A C 1
ATOM 1588 O O . PRO A 1 199 ? -1.104 15.492 7.513 1.00 91.88 199 PRO A O 1
ATOM 1591 N N . ASP A 1 200 ? -1.652 17.365 8.617 1.00 92.50 200 ASP A N 1
ATOM 1592 C CA . ASP A 1 200 ? -2.409 16.685 9.672 1.00 92.50 200 ASP A CA 1
ATOM 1593 C C . ASP A 1 200 ? -3.687 16.029 9.124 1.00 92.50 200 ASP A C 1
ATOM 1595 O O . ASP A 1 200 ? -4.030 14.913 9.517 1.00 92.50 200 ASP A O 1
ATOM 1599 N N . LYS A 1 201 ? -4.365 16.670 8.158 1.00 95.38 201 LYS A N 1
ATOM 1600 C CA . LYS A 1 201 ? -5.526 16.073 7.475 1.00 95.38 201 LYS A CA 1
ATOM 1601 C C . LYS A 1 201 ? -5.121 14.882 6.616 1.00 95.38 201 LYS A C 1
ATOM 1603 O O . LYS A 1 201 ? -5.844 13.888 6.578 1.00 95.38 201 LYS A O 1
ATOM 1608 N N . LEU A 1 202 ? -3.967 14.964 5.956 1.00 96.38 202 LEU A N 1
ATOM 1609 C CA . LEU A 1 202 ? -3.429 13.851 5.180 1.00 96.38 202 LEU A CA 1
ATOM 1610 C C . LEU A 1 202 ? -3.134 12.642 6.079 1.00 96.38 202 LEU A C 1
ATOM 1612 O O . LEU A 1 202 ? -3.601 11.541 5.796 1.00 96.38 202 LEU A O 1
ATOM 1616 N N . ILE A 1 203 ? -2.439 12.858 7.201 1.00 95.94 203 ILE A N 1
ATOM 1617 C CA . ILE A 1 203 ? -2.176 11.807 8.193 1.00 95.94 203 ILE A CA 1
ATOM 1618 C C . ILE A 1 203 ? -3.496 11.229 8.717 1.00 95.94 203 ILE A C 1
ATOM 1620 O O . ILE A 1 203 ? -3.672 10.014 8.708 1.00 95.94 203 ILE A O 1
ATOM 1624 N N . SER A 1 204 ? -4.443 12.086 9.110 1.00 97.31 204 SER A N 1
ATOM 1625 C CA . SER A 1 204 ? -5.787 11.686 9.550 1.00 97.31 204 SER A CA 1
ATOM 1626 C C . SER A 1 204 ? -6.498 10.798 8.519 1.00 97.31 204 SER A C 1
ATOM 1628 O O . SER A 1 204 ? -7.106 9.798 8.889 1.00 97.31 204 SER A O 1
ATOM 1630 N N . SER A 1 205 ? -6.356 11.102 7.227 1.00 97.50 205 SER A N 1
ATOM 1631 C CA . SER A 1 205 ? -6.939 10.307 6.140 1.00 97.50 205 SER A CA 1
ATOM 1632 C C . SER A 1 205 ? -6.271 8.932 5.994 1.00 97.50 205 SER A C 1
ATOM 1634 O O . SER A 1 205 ? -6.962 7.941 5.770 1.00 97.50 205 SER A O 1
ATOM 1636 N N . TRP A 1 206 ? -4.952 8.826 6.208 1.00 98.25 206 TRP A N 1
ATOM 1637 C CA . TRP A 1 206 ? -4.285 7.517 6.277 1.00 98.25 206 TRP A CA 1
ATOM 1638 C C . TRP A 1 206 ? -4.745 6.694 7.483 1.00 98.25 206 TRP A C 1
ATOM 1640 O O . TRP A 1 206 ? -4.937 5.486 7.368 1.00 98.25 206 TRP A O 1
ATOM 1650 N N . PHE A 1 207 ? -4.950 7.329 8.638 1.00 98.38 207 PHE A N 1
ATOM 1651 C CA . PHE A 1 207 ? -5.536 6.645 9.790 1.00 98.38 207 PHE A CA 1
ATOM 1652 C C . PHE A 1 207 ? -6.958 6.162 9.501 1.00 98.38 207 PHE A C 1
ATOM 1654 O O . PHE A 1 207 ? -7.302 5.063 9.925 1.00 98.38 207 PHE A O 1
ATOM 1661 N N . GLU A 1 208 ? -7.750 6.939 8.761 1.00 98.19 208 GLU A N 1
ATOM 1662 C CA . GLU A 1 208 ? -9.107 6.565 8.359 1.00 98.19 208 GLU A CA 1
ATOM 1663 C C . GLU A 1 208 ? -9.127 5.345 7.435 1.00 98.19 208 GLU A C 1
ATOM 1665 O O . GLU A 1 208 ? -9.812 4.364 7.713 1.00 98.19 208 GLU A O 1
ATOM 1670 N N . VAL A 1 209 ? -8.342 5.343 6.352 1.00 98.00 209 VAL A N 1
ATOM 1671 C CA . VAL A 1 209 ? -8.333 4.184 5.444 1.00 98.00 209 VAL A CA 1
ATOM 1672 C C . VAL A 1 209 ? -7.842 2.924 6.168 1.00 98.00 209 VAL A C 1
ATOM 1674 O O . VAL A 1 209 ? -8.421 1.851 5.997 1.00 98.00 209 VAL A O 1
ATOM 1677 N N . VAL A 1 210 ? -6.841 3.046 7.049 1.00 98.50 210 VAL A N 1
ATOM 1678 C CA . VAL A 1 210 ? -6.315 1.907 7.815 1.00 98.50 210 VAL A CA 1
ATOM 1679 C C . VAL A 1 210 ? -7.285 1.436 8.898 1.00 98.50 210 VAL A C 1
ATOM 1681 O O . VAL A 1 210 ? -7.435 0.227 9.076 1.00 98.50 210 VAL A O 1
ATOM 1684 N N . SER A 1 211 ? -7.975 2.334 9.609 1.00 98.50 211 SER A N 1
ATOM 1685 C CA . SER A 1 211 ? -8.979 1.934 10.604 1.00 98.50 211 SER A CA 1
ATOM 1686 C C . SER A 1 211 ? -10.127 1.179 9.939 1.00 98.50 211 SER A C 1
ATOM 1688 O O . SER A 1 211 ? -10.534 0.137 10.446 1.00 98.50 211 SER A O 1
ATOM 1690 N N . ARG A 1 212 ? -10.581 1.617 8.758 1.00 98.50 212 ARG A N 1
ATOM 1691 C CA . ARG A 1 212 ? -11.608 0.913 7.977 1.00 98.50 212 ARG A CA 1
ATOM 1692 C C . ARG A 1 212 ? -11.126 -0.433 7.445 1.00 98.50 212 ARG A C 1
ATOM 1694 O O . ARG A 1 212 ? -11.875 -1.406 7.496 1.00 98.50 212 ARG A O 1
ATOM 1701 N N . MET A 1 213 ? -9.867 -0.541 7.011 1.00 98.44 213 MET A N 1
ATOM 1702 C CA . MET A 1 213 ? -9.258 -1.837 6.671 1.00 98.44 213 MET A CA 1
ATOM 1703 C C . MET A 1 213 ? -9.301 -2.806 7.856 1.00 98.44 213 MET A C 1
ATOM 1705 O O . MET A 1 213 ? -9.736 -3.948 7.698 1.00 98.44 213 MET A O 1
ATOM 1709 N N . LEU A 1 214 ? -8.906 -2.342 9.045 1.00 98.56 214 LEU A N 1
ATOM 1710 C CA . LEU A 1 214 ? -8.954 -3.139 10.270 1.00 98.56 214 LEU A CA 1
ATOM 1711 C C . LEU A 1 214 ? -10.397 -3.478 10.667 1.00 98.56 214 LEU A C 1
ATOM 1713 O O . LEU A 1 214 ? -10.666 -4.618 11.036 1.00 98.56 214 LEU A O 1
ATOM 1717 N N . ALA A 1 215 ? -11.340 -2.540 10.545 1.00 98.56 215 ALA A N 1
ATOM 1718 C CA . ALA A 1 215 ? -12.754 -2.784 10.830 1.00 98.56 215 ALA A CA 1
ATOM 1719 C C . ALA A 1 215 ? -13.299 -3.960 10.009 1.00 98.56 215 ALA A C 1
ATOM 1721 O O . ALA A 1 215 ? -13.995 -4.814 10.549 1.00 98.56 215 ALA A O 1
ATOM 1722 N N . LEU A 1 216 ? -12.895 -4.058 8.740 1.00 98.62 216 LEU A N 1
ATOM 1723 C CA . LEU A 1 216 ? -13.260 -5.140 7.821 1.00 98.62 216 LEU A CA 1
ATOM 1724 C C . LEU A 1 216 ? -12.416 -6.419 7.981 1.00 98.62 216 LEU A C 1
ATOM 1726 O O . LEU A 1 216 ? -12.566 -7.360 7.200 1.00 98.62 216 LEU A O 1
ATOM 1730 N N . GLY A 1 217 ? -11.511 -6.464 8.961 1.00 98.12 217 GLY A N 1
ATOM 1731 C CA . GLY A 1 217 ? -10.684 -7.633 9.250 1.00 98.12 217 GLY A CA 1
ATOM 1732 C C . GLY A 1 217 ? -9.484 -7.803 8.322 1.00 98.12 217 GLY A C 1
ATOM 1733 O O . GLY A 1 217 ? -8.997 -8.923 8.178 1.00 98.12 217 GLY A O 1
ATOM 1734 N N . TYR A 1 218 ? -8.990 -6.733 7.694 1.00 98.25 218 TYR A N 1
ATOM 1735 C CA . TYR A 1 218 ? -7.787 -6.775 6.864 1.00 98.25 218 TYR A CA 1
ATOM 1736 C C . TYR A 1 218 ? -6.552 -6.238 7.588 1.00 98.25 218 TYR A C 1
ATOM 1738 O O . TYR A 1 218 ? -6.615 -5.255 8.321 1.00 98.25 218 TYR A O 1
ATOM 1746 N N . THR A 1 219 ? -5.397 -6.839 7.314 1.00 96.81 219 THR A N 1
ATOM 1747 C CA . THR A 1 219 ? -4.073 -6.352 7.718 1.00 96.81 219 THR A CA 1
ATOM 1748 C C . THR A 1 219 ? -3.226 -6.010 6.506 1.00 96.81 219 THR A C 1
ATOM 1750 O O . THR A 1 219 ? -3.333 -6.639 5.456 1.00 96.81 219 THR A O 1
ATOM 1753 N N . ALA A 1 220 ? -2.310 -5.058 6.665 1.00 94.56 220 ALA A N 1
ATOM 1754 C CA . ALA A 1 220 ? -1.386 -4.631 5.615 1.00 94.56 220 ALA A CA 1
ATOM 1755 C C . ALA A 1 220 ? -0.323 -5.680 5.246 1.00 94.56 220 ALA A C 1
ATOM 1757 O O . ALA A 1 220 ? 0.501 -5.443 4.360 1.00 94.56 220 ALA A O 1
ATOM 1758 N N . THR A 1 221 ? -0.283 -6.805 5.962 1.00 91.62 221 THR A N 1
ATOM 1759 C CA . THR A 1 221 ? 0.695 -7.870 5.760 1.00 91.62 221 THR A CA 1
ATOM 1760 C C . THR A 1 221 ? 0.212 -9.215 6.293 1.00 91.62 221 THR A C 1
ATOM 1762 O O . THR A 1 221 ? -0.649 -9.281 7.174 1.00 91.62 221 THR A O 1
ATOM 1765 N N . ASP A 1 222 ? 0.852 -10.288 5.834 1.00 88.31 222 ASP A N 1
ATOM 1766 C CA . ASP A 1 222 ? 0.864 -11.610 6.461 1.00 88.31 222 ASP A CA 1
ATOM 1767 C C . ASP A 1 222 ? 2.319 -12.057 6.745 1.00 88.31 222 ASP A C 1
ATOM 1769 O O . ASP A 1 222 ? 3.262 -11.345 6.382 1.00 88.31 222 ASP A O 1
ATOM 1773 N N . PRO A 1 223 ? 2.534 -13.212 7.405 1.00 81.88 223 PRO A N 1
ATOM 1774 C CA . PRO A 1 223 ? 3.875 -13.767 7.601 1.00 81.88 223 PRO A CA 1
ATOM 1775 C C . PRO A 1 223 ? 4.597 -14.197 6.313 1.00 81.88 223 PRO A C 1
ATOM 1777 O O . PRO A 1 223 ? 5.806 -14.415 6.341 1.00 81.88 223 PRO A O 1
ATOM 1780 N N . CYS A 1 224 ? 3.881 -14.372 5.202 1.00 81.12 224 CYS A N 1
ATOM 1781 C CA . CYS A 1 224 ? 4.443 -14.734 3.901 1.00 81.12 224 CYS A CA 1
ATOM 1782 C C . CYS A 1 224 ? 4.981 -13.508 3.142 1.00 81.12 224 CYS A C 1
ATOM 1784 O O . CYS A 1 224 ? 5.832 -13.666 2.270 1.00 81.12 224 CYS A O 1
ATOM 1786 N N . SER A 1 225 ? 4.572 -12.297 3.524 1.00 76.12 225 SER A N 1
ATOM 1787 C CA . SER A 1 225 ? 5.041 -11.025 2.963 1.00 76.12 225 SER A CA 1
ATOM 1788 C C . SER A 1 225 ? 6.408 -10.557 3.485 1.00 76.12 225 SER A C 1
ATOM 1790 O O . SER A 1 225 ? 6.770 -9.413 3.246 1.00 76.12 225 SER A O 1
ATOM 1792 N N . TRP A 1 226 ? 7.188 -11.400 4.176 1.00 70.81 226 TRP A N 1
ATOM 1793 C CA . TRP A 1 226 ? 8.462 -11.019 4.819 1.00 70.81 226 TRP A CA 1
ATOM 1794 C C . TRP A 1 226 ? 9.437 -10.249 3.904 1.00 70.81 226 TRP A C 1
ATOM 1796 O O . TRP A 1 226 ? 10.061 -9.290 4.346 1.00 70.81 226 TRP A O 1
ATOM 1806 N N . ASN A 1 227 ? 9.541 -10.638 2.630 1.00 70.00 227 ASN A N 1
ATOM 1807 C CA . ASN A 1 227 ? 10.405 -9.977 1.638 1.00 70.00 227 ASN A CA 1
ATOM 1808 C C . ASN A 1 227 ? 9.620 -9.163 0.598 1.00 70.00 227 ASN A C 1
ATOM 1810 O O . ASN A 1 227 ? 10.172 -8.745 -0.420 1.00 70.00 227 ASN A O 1
ATOM 1814 N N . CYS A 1 228 ? 8.322 -8.969 0.808 1.00 71.94 228 CYS A N 1
ATOM 1815 C CA . CYS A 1 228 ? 7.475 -8.235 -0.115 1.00 71.94 228 CYS A CA 1
ATOM 1816 C C . CYS A 1 228 ? 7.207 -6.840 0.441 1.00 71.94 228 CYS A C 1
ATOM 1818 O O . CYS A 1 228 ? 6.995 -6.657 1.635 1.00 71.94 228 CYS A O 1
ATOM 1820 N N . GLY A 1 229 ? 7.184 -5.840 -0.439 1.00 78.69 229 GLY A N 1
ATOM 1821 C CA . GLY A 1 229 ? 6.776 -4.499 -0.036 1.00 78.69 229 GLY A CA 1
ATOM 1822 C C . GLY A 1 229 ? 5.376 -4.491 0.594 1.00 78.69 229 GLY A C 1
ATOM 1823 O O . GLY A 1 229 ? 4.476 -5.160 0.091 1.00 78.69 229 GLY A O 1
ATOM 1824 N N . HIS A 1 230 ? 5.193 -3.708 1.661 1.00 89.56 230 HIS A N 1
ATOM 1825 C CA . HIS A 1 230 ? 3.903 -3.511 2.322 1.00 89.56 230 HIS A CA 1
ATOM 1826 C C . HIS A 1 230 ? 3.112 -2.337 1.728 1.00 89.56 230 HIS A C 1
ATOM 1828 O O . HIS A 1 230 ? 3.672 -1.304 1.350 1.00 89.56 230 HIS A O 1
ATOM 1834 N N . CYS A 1 231 ? 1.786 -2.452 1.714 1.00 94.06 231 CYS A N 1
ATOM 1835 C CA . CYS A 1 231 ? 0.879 -1.417 1.222 1.00 94.06 231 CYS A CA 1
ATOM 1836 C C . CYS A 1 231 ? 0.952 -0.114 2.030 1.00 94.06 231 CYS A C 1
ATOM 1838 O O . CYS A 1 231 ? 0.693 0.958 1.497 1.00 94.06 231 CYS A O 1
ATOM 1840 N N . LEU A 1 232 ? 1.394 -0.185 3.289 1.00 95.94 232 LEU A N 1
ATOM 1841 C CA . LEU A 1 232 ? 1.553 0.981 4.158 1.00 95.94 232 LEU A CA 1
ATOM 1842 C C . LEU A 1 232 ? 2.942 1.613 4.119 1.00 95.94 232 LEU A C 1
ATOM 1844 O O . LEU A 1 232 ? 3.178 2.547 4.873 1.00 95.94 232 LEU A O 1
ATOM 1848 N N . MET A 1 233 ? 3.866 1.147 3.277 1.00 92.00 233 MET A N 1
ATOM 1849 C CA . MET A 1 233 ? 5.168 1.806 3.139 1.00 92.00 233 MET A CA 1
ATOM 1850 C C . MET A 1 233 ? 5.039 3.182 2.456 1.00 92.00 233 MET A C 1
ATOM 1852 O O . MET A 1 233 ? 4.121 3.384 1.653 1.00 92.00 233 MET A O 1
ATOM 1856 N N . PRO A 1 234 ? 5.996 4.110 2.661 1.00 90.62 234 PRO A N 1
ATOM 1857 C CA . PRO A 1 234 ? 5.952 5.451 2.070 1.00 90.62 234 PRO A CA 1
ATOM 1858 C C . PRO A 1 234 ? 5.744 5.466 0.548 1.00 90.62 234 PRO A C 1
ATOM 1860 O O . PRO A 1 234 ? 5.016 6.295 0.011 1.00 90.62 234 PRO A O 1
ATOM 1863 N N . GLN A 1 235 ? 6.328 4.515 -0.180 1.00 89.69 235 GLN A N 1
ATOM 1864 C CA . GLN A 1 235 ? 6.179 4.414 -1.633 1.00 89.69 235 GLN A CA 1
ATOM 1865 C C . GLN A 1 235 ? 4.799 3.954 -2.112 1.00 89.69 235 GLN A C 1
ATOM 1867 O O . GLN A 1 235 ? 4.609 3.875 -3.324 1.00 89.69 235 GLN A O 1
ATOM 1872 N N . ASN A 1 236 ? 3.868 3.642 -1.208 1.00 93.94 236 ASN A N 1
ATOM 1873 C CA . ASN A 1 236 ? 2.512 3.185 -1.516 1.00 93.94 236 ASN A CA 1
ATOM 1874 C C . ASN A 1 236 ? 1.417 4.082 -0.911 1.00 93.94 236 ASN A C 1
ATOM 1876 O O . ASN A 1 236 ? 0.291 4.057 -1.406 1.00 93.94 236 ASN A O 1
ATOM 1880 N N . LEU A 1 237 ? 1.743 4.910 0.089 1.00 96.12 237 LEU A N 1
ATOM 1881 C CA . LEU A 1 237 ? 0.826 5.920 0.622 1.00 96.12 237 LEU A CA 1
ATOM 1882 C C . LEU A 1 237 ? 0.703 7.112 -0.329 1.00 96.12 237 LEU A C 1
ATOM 1884 O O . LEU A 1 237 ? 1.707 7.667 -0.787 1.00 96.12 237 LEU A O 1
ATOM 1888 N N . VAL A 1 238 ? -0.535 7.508 -0.604 1.00 95.88 238 VAL A N 1
ATOM 1889 C CA . VAL A 1 238 ? -0.886 8.579 -1.538 1.00 95.88 238 VAL A CA 1
ATOM 1890 C C . VAL A 1 238 ? -1.140 9.879 -0.778 1.00 95.88 238 VAL A C 1
ATOM 1892 O O . VAL A 1 238 ? -1.687 9.875 0.321 1.00 95.88 238 VAL A O 1
ATOM 1895 N N . LEU A 1 239 ? -0.730 11.001 -1.364 1.00 95.19 239 LEU A N 1
ATOM 1896 C CA . LEU A 1 239 ? -0.830 12.359 -0.822 1.00 95.19 239 LEU A CA 1
ATOM 1897 C C . LEU A 1 239 ? -2.272 12.906 -0.799 1.00 95.19 239 LEU A C 1
ATOM 1899 O O . LEU A 1 239 ? -2.477 14.046 -0.397 1.00 95.19 239 LEU A O 1
ATOM 1903 N N . ASP A 1 240 ? -3.256 12.096 -1.196 1.00 94.56 240 ASP A N 1
ATOM 1904 C CA . ASP A 1 240 ? -4.693 12.341 -1.031 1.00 94.56 240 ASP A CA 1
ATOM 1905 C C . ASP A 1 240 ? -5.321 11.522 0.114 1.00 94.56 240 ASP A C 1
ATOM 1907 O O . ASP A 1 240 ? -6.537 11.529 0.292 1.00 94.56 240 ASP A O 1
ATOM 1911 N N . GLY A 1 241 ? -4.500 10.808 0.892 1.00 96.56 241 GLY A N 1
ATOM 1912 C CA . GLY A 1 241 ? -4.948 10.003 2.027 1.00 96.56 241 GLY A CA 1
ATOM 1913 C C . GLY A 1 241 ? -5.225 8.537 1.711 1.00 96.56 241 GLY A C 1
ATOM 1914 O O . GLY A 1 241 ? -5.570 7.792 2.624 1.00 96.56 241 GLY A O 1
ATOM 1915 N N . GLY A 1 242 ? -5.061 8.100 0.461 1.00 97.00 242 GLY A N 1
ATOM 1916 C CA . GLY A 1 242 ? -5.267 6.705 0.079 1.00 97.00 242 GLY A CA 1
ATOM 1917 C C . GLY A 1 242 ? -4.002 5.848 -0.018 1.00 97.00 242 GLY A C 1
ATOM 1918 O O . GLY A 1 242 ? -2.911 6.226 0.424 1.00 97.00 242 GLY A O 1
ATOM 1919 N N . ILE A 1 243 ? -4.158 4.662 -0.612 1.00 96.81 243 ILE A N 1
ATOM 1920 C CA . ILE A 1 243 ? -3.103 3.653 -0.794 1.00 96.81 243 ILE A CA 1
ATOM 1921 C C . ILE A 1 243 ? -3.164 3.131 -2.224 1.00 96.81 243 ILE A C 1
ATOM 1923 O O . ILE A 1 243 ? -4.187 2.609 -2.635 1.00 96.81 243 ILE A O 1
ATOM 1927 N N . CYS A 1 244 ? -2.080 3.210 -2.992 1.00 92.81 244 CYS A N 1
ATOM 1928 C CA . CYS A 1 244 ? -2.104 2.859 -4.420 1.00 92.81 244 CYS A CA 1
ATOM 1929 C C . CYS A 1 244 ? -1.627 1.437 -4.761 1.00 92.81 244 CYS A C 1
ATOM 1931 O O . CYS A 1 244 ? -1.746 1.024 -5.912 1.00 92.81 244 CYS A O 1
ATOM 1933 N N . ASP A 1 245 ? -1.030 0.718 -3.811 1.00 90.81 245 ASP A N 1
ATOM 1934 C CA . ASP A 1 245 ? -0.622 -0.681 -3.977 1.00 90.81 245 ASP A CA 1
ATOM 1935 C C . ASP A 1 245 ? -1.042 -1.452 -2.729 1.00 90.81 245 ASP A C 1
ATOM 1937 O O . ASP A 1 245 ? -0.548 -1.172 -1.640 1.00 90.81 245 ASP A O 1
ATOM 1941 N N . ILE A 1 246 ? -1.992 -2.371 -2.887 1.00 93.44 246 ILE A N 1
ATOM 1942 C CA . ILE A 1 246 ? -2.597 -3.151 -1.799 1.00 93.44 246 ILE A CA 1
ATOM 1943 C C . ILE A 1 246 ? -2.340 -4.651 -1.959 1.00 93.44 246 ILE A C 1
ATOM 1945 O O . ILE A 1 246 ? -3.030 -5.470 -1.359 1.00 93.44 246 ILE A O 1
ATOM 1949 N N . ASN A 1 247 ? -1.318 -5.027 -2.729 1.00 89.69 247 ASN A N 1
ATOM 1950 C CA . ASN A 1 247 ? -0.964 -6.422 -2.985 1.00 89.69 247 ASN A CA 1
ATOM 1951 C C . ASN A 1 247 ? -0.624 -7.226 -1.713 1.00 89.69 247 ASN A C 1
ATOM 1953 O O . ASN A 1 247 ? -0.764 -8.449 -1.683 1.00 89.69 247 ASN A O 1
ATOM 1957 N N . SER A 1 248 ? -0.180 -6.549 -0.651 1.00 92.75 248 SER A N 1
ATOM 1958 C CA . SER A 1 248 ? 0.151 -7.148 0.645 1.00 92.75 248 SER A CA 1
ATOM 1959 C C . SER A 1 248 ? -1.032 -7.214 1.615 1.00 92.75 248 SER A C 1
ATOM 1961 O O . SER A 1 248 ? -0.873 -7.718 2.727 1.00 92.75 248 SER A O 1
ATOM 1963 N N . LEU A 1 249 ? -2.196 -6.684 1.227 1.00 94.75 249 LEU A N 1
ATOM 1964 C CA . LEU A 1 249 ? -3.410 -6.688 2.034 1.00 94.75 249 LEU A CA 1
ATOM 1965 C C . LEU A 1 249 ? -3.918 -8.120 2.213 1.00 94.75 249 LEU A C 1
ATOM 1967 O O . LEU A 1 249 ? -3.954 -8.887 1.253 1.00 94.75 249 LEU A O 1
ATOM 1971 N N . ARG A 1 250 ? -4.293 -8.505 3.435 1.00 95.38 250 ARG A N 1
ATOM 1972 C CA . ARG A 1 250 ? -4.720 -9.876 3.754 1.00 95.38 250 ARG A CA 1
ATOM 1973 C C . ARG A 1 250 ? -5.867 -9.875 4.744 1.00 95.38 250 ARG A C 1
ATOM 1975 O O . ARG A 1 250 ? -5.848 -9.106 5.697 1.00 95.38 250 ARG A O 1
ATOM 1982 N N . GLN A 1 251 ? -6.843 -10.757 4.546 1.00 96.81 251 GLN A N 1
ATOM 1983 C CA . GLN A 1 251 ? -7.897 -10.976 5.535 1.00 96.81 251 GLN A CA 1
ATOM 1984 C C . GLN A 1 251 ? -7.342 -11.762 6.728 1.00 96.81 251 GLN A C 1
ATOM 1986 O O . GLN A 1 251 ? -6.721 -12.810 6.565 1.00 96.81 251 GLN A O 1
ATOM 1991 N N . LEU A 1 252 ? -7.621 -11.319 7.949 1.00 96.75 252 LEU A N 1
ATOM 1992 C CA . LEU A 1 252 ? -7.211 -12.012 9.172 1.00 96.75 252 LEU A CA 1
ATOM 1993 C C . LEU A 1 252 ? -7.793 -13.426 9.265 1.00 96.75 252 LE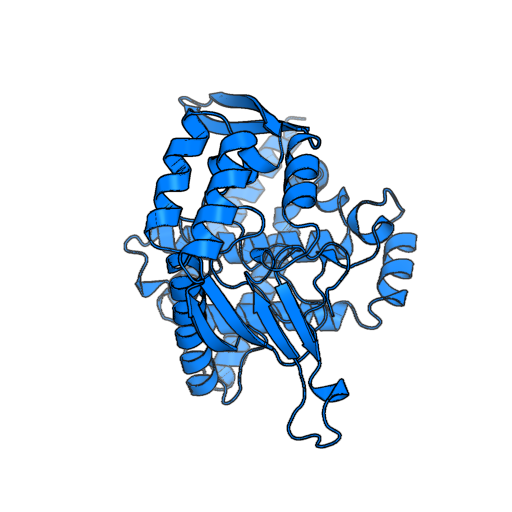U A C 1
ATOM 1995 O O . LEU A 1 252 ? -7.161 -14.313 9.842 1.00 96.75 252 LEU A O 1
ATOM 1999 N N . SER A 1 253 ? -8.974 -13.648 8.689 1.00 96.50 253 SER A N 1
ATOM 2000 C CA . SER A 1 253 ? -9.649 -14.948 8.641 1.00 96.50 253 SER A CA 1
ATOM 2001 C C . SER A 1 253 ? -8.867 -16.008 7.853 1.00 96.50 253 SER A C 1
ATOM 2003 O O . SER A 1 253 ? -8.990 -17.195 8.157 1.00 96.50 253 SER A O 1
ATOM 2005 N N . THR A 1 254 ? -8.021 -15.613 6.893 1.00 95.25 254 THR A N 1
ATOM 2006 C CA . THR A 1 254 ? -7.200 -16.551 6.104 1.00 95.25 254 THR A CA 1
ATOM 2007 C C . THR A 1 254 ? -5.910 -16.952 6.822 1.00 95.25 254 THR A C 1
ATOM 2009 O O . THR A 1 254 ? -5.263 -17.933 6.450 1.00 95.25 254 THR A O 1
ATOM 2012 N N . ILE A 1 255 ? -5.536 -16.245 7.895 1.00 95.50 255 ILE A N 1
ATOM 2013 C CA . ILE A 1 255 ? -4.339 -16.538 8.684 1.00 95.50 255 ILE A CA 1
ATOM 2014 C C . ILE A 1 255 ? -4.690 -17.563 9.767 1.00 95.50 255 ILE A C 1
ATOM 2016 O O . ILE A 1 255 ? -5.293 -17.254 10.795 1.00 95.50 255 ILE A O 1
ATOM 2020 N N . SER A 1 256 ? -4.266 -18.810 9.565 1.00 92.88 256 SER A N 1
ATOM 2021 C CA . SER A 1 256 ? -4.662 -19.937 10.425 1.00 92.88 256 SER A CA 1
ATOM 2022 C C . SER A 1 256 ? -4.335 -19.741 11.914 1.00 92.88 256 SER A C 1
ATOM 2024 O O . SER A 1 256 ? -5.192 -19.982 12.768 1.00 92.88 256 SER A O 1
ATOM 2026 N N . LYS A 1 257 ? -3.132 -19.260 12.255 1.00 93.94 257 LYS A N 1
ATOM 2027 C CA . LYS A 1 257 ? -2.669 -19.169 13.650 1.00 93.94 257 LYS A CA 1
ATOM 2028 C C . LYS A 1 257 ? -2.953 -17.803 14.268 1.00 93.94 257 LYS A C 1
ATOM 2030 O O . LYS A 1 257 ? -2.622 -16.765 13.702 1.00 93.94 257 LYS A O 1
ATOM 2035 N N . GLU A 1 258 ? -3.458 -17.797 15.497 1.00 91.94 258 GLU A N 1
ATOM 2036 C CA . GLU A 1 258 ? -3.746 -16.559 16.233 1.00 91.94 258 GLU A CA 1
ATOM 2037 C C . GLU A 1 258 ? -2.500 -15.700 16.490 1.00 91.94 258 GLU A C 1
ATOM 2039 O O . GLU A 1 258 ? -2.544 -14.485 16.319 1.00 91.94 258 GLU A O 1
ATOM 2044 N N . ALA A 1 259 ? -1.367 -16.322 16.828 1.00 90.19 259 ALA A N 1
ATOM 2045 C CA . ALA A 1 259 ? -0.104 -15.604 16.996 1.00 90.19 259 ALA A CA 1
ATOM 2046 C C . ALA A 1 259 ? 0.330 -14.878 15.707 1.00 90.19 259 ALA A C 1
ATOM 2048 O O . ALA A 1 259 ? 0.869 -13.777 15.772 1.00 90.19 259 ALA A O 1
ATOM 2049 N N . GLN A 1 260 ? 0.051 -15.466 14.538 1.00 93.06 260 GLN A N 1
ATOM 2050 C CA . GLN A 1 260 ? 0.345 -14.854 13.243 1.00 93.06 260 GLN A CA 1
ATOM 2051 C C . GLN A 1 260 ? -0.615 -13.703 12.936 1.00 93.06 260 GLN A C 1
ATOM 2053 O O . GLN A 1 260 ? -0.155 -12.646 12.527 1.00 93.06 260 GLN A O 1
ATOM 2058 N N . ARG A 1 261 ? -1.920 -13.859 13.211 1.00 94.44 261 ARG A N 1
ATOM 2059 C CA . ARG A 1 261 ? -2.903 -12.761 13.108 1.00 94.44 261 ARG A CA 1
ATOM 2060 C C . ARG A 1 261 ? -2.496 -11.561 13.955 1.00 94.44 261 ARG A C 1
ATOM 2062 O O . ARG A 1 261 ? -2.473 -10.436 13.472 1.00 94.44 261 ARG A O 1
ATOM 2069 N N . ARG A 1 262 ? -2.130 -11.822 15.212 1.00 92.56 262 ARG A N 1
ATOM 2070 C CA . ARG A 1 262 ? -1.646 -10.806 16.150 1.00 92.56 262 ARG A CA 1
ATOM 2071 C C . ARG A 1 262 ? -0.412 -10.092 15.612 1.00 92.56 262 ARG A C 1
ATOM 2073 O O . ARG A 1 262 ? -0.372 -8.867 15.620 1.00 92.56 262 ARG A O 1
ATOM 2080 N N . HIS A 1 263 ? 0.569 -10.851 15.129 1.00 90.69 263 HIS A N 1
ATOM 2081 C CA . HIS A 1 263 ? 1.766 -10.283 14.522 1.00 90.69 263 HIS A CA 1
ATOM 2082 C C . HIS A 1 263 ? 1.422 -9.401 13.314 1.00 90.69 263 HIS A C 1
ATOM 2084 O O . HIS A 1 263 ? 1.788 -8.235 13.312 1.00 90.69 263 HIS A O 1
ATOM 2090 N N . SER A 1 264 ? 0.642 -9.899 12.351 1.00 93.81 264 SER A N 1
ATOM 2091 C CA . SER A 1 264 ? 0.199 -9.138 11.174 1.00 93.81 264 SER A CA 1
ATOM 2092 C C . SER A 1 264 ? -0.530 -7.839 11.512 1.00 93.81 264 SER A C 1
ATOM 2094 O O . SER A 1 264 ? -0.341 -6.819 10.844 1.00 93.81 264 SER A O 1
ATOM 2096 N N . LEU A 1 265 ? -1.355 -7.856 12.559 1.00 94.81 265 LEU A N 1
ATOM 2097 C CA . LEU A 1 265 ? -2.059 -6.670 13.026 1.00 94.81 265 LEU A CA 1
ATOM 2098 C C . LEU A 1 265 ? -1.077 -5.644 13.600 1.00 94.81 265 LEU A C 1
ATOM 2100 O O . LEU A 1 265 ? -1.087 -4.490 13.183 1.00 94.81 265 LEU A O 1
ATOM 2104 N N . PHE A 1 266 ? -0.180 -6.050 14.500 1.00 92.19 266 PHE A N 1
ATOM 2105 C CA . PHE A 1 266 ? 0.820 -5.130 15.052 1.00 92.19 266 PHE A CA 1
ATOM 2106 C C . PHE A 1 266 ? 1.818 -4.634 14.010 1.00 92.19 266 PHE A C 1
ATOM 2108 O O . PHE A 1 266 ? 2.230 -3.479 14.060 1.00 92.19 266 PHE A O 1
ATOM 2115 N N . GLU A 1 267 ? 2.147 -5.455 13.020 1.00 91.19 267 GLU A N 1
ATOM 2116 C CA . GLU A 1 267 ? 2.931 -5.030 11.866 1.00 91.19 267 GLU A CA 1
ATOM 2117 C C . GLU A 1 267 ? 2.208 -3.968 11.034 1.00 91.19 267 GLU A C 1
ATOM 2119 O O . GLU A 1 267 ? 2.836 -3.016 10.581 1.00 91.19 267 GLU A O 1
ATOM 2124 N N . THR A 1 268 ? 0.884 -4.060 10.894 1.00 95.38 268 THR A N 1
ATOM 2125 C CA . THR A 1 268 ? 0.075 -3.015 10.243 1.00 95.38 268 THR A CA 1
ATOM 2126 C C . THR A 1 268 ? 0.216 -1.679 10.978 1.00 95.38 268 THR A C 1
ATOM 2128 O O . THR A 1 268 ? 0.510 -0.660 10.355 1.00 95.38 268 THR A O 1
ATOM 2131 N N . VAL A 1 269 ? 0.096 -1.690 12.311 1.00 94.81 269 VAL A N 1
ATOM 2132 C CA . VAL A 1 269 ? 0.287 -0.496 13.157 1.00 94.81 269 VAL A CA 1
ATOM 2133 C C . VAL A 1 269 ? 1.719 0.032 13.042 1.00 94.81 269 VAL A C 1
ATOM 2135 O O . VAL A 1 269 ? 1.929 1.233 12.882 1.00 94.81 269 VAL A O 1
ATOM 2138 N N . ARG A 1 270 ? 2.712 -0.866 13.070 1.00 91.25 270 ARG A N 1
ATOM 2139 C CA . ARG A 1 270 ? 4.136 -0.529 12.959 1.00 91.25 270 ARG A CA 1
ATOM 2140 C C . ARG A 1 270 ? 4.457 0.152 11.634 1.00 91.25 270 ARG A C 1
ATOM 2142 O O . ARG A 1 270 ? 5.196 1.133 11.632 1.00 91.25 270 ARG A O 1
ATOM 2149 N N . TRP A 1 271 ? 3.913 -0.343 10.524 1.00 93.12 271 TRP A N 1
ATOM 2150 C CA . TRP A 1 271 ? 4.133 0.253 9.209 1.00 93.12 271 TRP A CA 1
ATOM 2151 C C . TRP A 1 271 ? 3.436 1.601 9.050 1.00 93.12 271 TRP A C 1
ATOM 2153 O O . TRP A 1 271 ? 4.040 2.510 8.484 1.00 93.12 271 TRP A O 1
ATOM 2163 N N . LEU A 1 272 ? 2.225 1.767 9.594 1.00 95.69 272 LEU A N 1
ATOM 2164 C CA . LEU A 1 272 ? 1.573 3.077 9.617 1.00 95.69 272 LEU A CA 1
ATOM 2165 C C . LEU A 1 272 ? 2.400 4.093 10.421 1.00 95.69 272 LEU A C 1
ATOM 2167 O O . LEU A 1 272 ? 2.714 5.163 9.904 1.00 95.69 272 LEU A O 1
ATOM 2171 N N . ASP A 1 273 ? 2.820 3.736 11.640 1.00 93.25 273 ASP A N 1
ATOM 2172 C CA . ASP A 1 273 ? 3.693 4.567 12.482 1.00 93.25 273 ASP A CA 1
ATOM 2173 C C . ASP A 1 273 ? 4.997 4.929 11.754 1.00 93.25 273 ASP A C 1
ATOM 2175 O O . ASP A 1 273 ? 5.379 6.098 11.689 1.00 93.25 273 ASP A O 1
ATOM 2179 N N . ALA A 1 274 ? 5.672 3.939 11.162 1.00 90.38 274 ALA A N 1
ATOM 2180 C CA . ALA A 1 274 ? 6.916 4.153 10.434 1.00 90.38 274 ALA A CA 1
ATOM 2181 C C . ALA A 1 274 ? 6.734 5.127 9.264 1.00 90.38 274 ALA A C 1
ATOM 2183 O O . ALA A 1 274 ? 7.562 6.021 9.085 1.00 90.38 274 ALA A O 1
ATOM 2184 N N . SER A 1 275 ? 5.644 5.004 8.509 1.00 93.50 275 SER A N 1
ATOM 2185 C CA . SER A 1 275 ? 5.364 5.879 7.373 1.00 93.50 275 SER A CA 1
ATOM 2186 C C . SER A 1 275 ? 4.949 7.286 7.783 1.00 93.50 275 SER A C 1
ATOM 2188 O O . SER A 1 275 ? 5.409 8.245 7.167 1.00 93.50 275 SER A O 1
ATOM 2190 N N . VAL A 1 276 ? 4.165 7.445 8.853 1.00 93.00 276 VAL A N 1
ATOM 2191 C CA . VAL A 1 276 ? 3.843 8.767 9.417 1.00 93.00 276 VAL A CA 1
ATOM 2192 C C . VAL A 1 276 ? 5.110 9.451 9.929 1.00 93.00 276 VAL A C 1
ATOM 2194 O O . VAL A 1 276 ? 5.351 10.624 9.639 1.00 93.00 276 VAL A O 1
ATOM 2197 N N . ARG A 1 277 ? 5.984 8.721 10.629 1.00 90.25 277 ARG A N 1
ATOM 2198 C CA . ARG A 1 277 ? 7.281 9.258 11.055 1.00 90.25 277 ARG A CA 1
ATOM 2199 C C . ARG A 1 277 ? 8.160 9.619 9.865 1.00 90.25 277 ARG A C 1
ATOM 2201 O O . ARG A 1 277 ? 8.780 10.676 9.876 1.00 90.25 277 ARG A O 1
ATOM 2208 N N . PHE A 1 278 ? 8.217 8.779 8.837 1.00 89.50 278 PHE A N 1
ATOM 2209 C CA . PHE A 1 278 ? 8.986 9.074 7.633 1.00 89.50 278 PHE A CA 1
ATOM 2210 C C . PHE A 1 278 ? 8.449 10.311 6.903 1.00 89.50 278 PHE A C 1
ATOM 2212 O O . PHE A 1 278 ? 9.223 11.169 6.491 1.00 89.50 278 PHE A O 1
ATOM 2219 N N . PHE A 1 279 ? 7.131 10.476 6.824 1.00 90.19 279 PHE A N 1
ATOM 2220 C CA . PHE A 1 279 ? 6.511 11.684 6.289 1.00 90.19 279 PHE A CA 1
ATOM 2221 C C . PHE A 1 279 ? 6.966 12.933 7.062 1.00 90.19 279 PHE A C 1
ATOM 2223 O O . PHE A 1 279 ? 7.494 13.884 6.475 1.00 90.19 279 PHE A O 1
ATOM 2230 N N . LEU A 1 280 ? 6.867 12.893 8.393 1.00 87.69 280 LEU A N 1
ATOM 2231 C CA . LEU A 1 280 ? 7.170 14.026 9.268 1.00 87.69 280 LEU A CA 1
ATOM 2232 C C . LEU A 1 280 ? 8.666 14.322 9.425 1.00 87.69 280 LEU A C 1
ATOM 2234 O O . LEU A 1 280 ? 9.031 15.488 9.544 1.00 87.69 280 LEU A O 1
ATOM 2238 N N . PHE A 1 281 ? 9.538 13.310 9.395 1.00 84.88 281 PHE A N 1
ATOM 2239 C CA . PHE A 1 281 ? 10.960 13.439 9.758 1.00 84.88 281 PHE A CA 1
ATOM 2240 C C . PHE A 1 281 ? 11.949 12.960 8.680 1.00 84.88 281 PHE A C 1
ATOM 2242 O O . PHE A 1 281 ? 13.139 13.253 8.785 1.00 84.88 281 PHE A O 1
ATOM 2249 N N . GLY A 1 282 ? 11.488 12.274 7.632 1.00 85.19 282 GLY A N 1
ATOM 2250 C CA . GLY A 1 282 ? 12.307 11.791 6.512 1.00 85.19 282 GLY A CA 1
ATOM 2251 C C . GLY A 1 282 ? 13.229 10.658 6.919 1.00 85.19 282 GLY A C 1
ATOM 2252 O O . GLY A 1 282 ? 12.911 9.889 7.826 1.00 85.19 282 GLY A O 1
ATOM 2253 N N . GLU A 1 283 ? 14.411 10.586 6.307 1.00 82.06 283 GLU A N 1
ATOM 2254 C CA . GLU A 1 283 ? 15.447 9.611 6.678 1.00 82.06 283 GLU A CA 1
ATOM 2255 C C . GLU A 1 283 ? 15.833 9.644 8.164 1.00 82.06 283 GLU A C 1
ATOM 2257 O O . GLU A 1 283 ? 16.192 8.607 8.722 1.00 82.06 283 GLU A O 1
ATOM 2262 N N . ASN A 1 284 ? 15.683 10.779 8.859 1.00 80.19 284 ASN A N 1
ATOM 2263 C CA . ASN A 1 284 ? 15.936 10.837 10.303 1.00 80.19 284 ASN A CA 1
ATOM 2264 C C . ASN A 1 284 ? 15.037 9.867 11.094 1.00 80.19 284 ASN A C 1
ATOM 2266 O O . ASN A 1 284 ? 15.460 9.363 12.141 1.00 80.19 284 ASN A O 1
ATOM 2270 N N . ALA A 1 285 ? 13.840 9.549 10.576 1.00 80.44 285 ALA A N 1
ATOM 2271 C CA . ALA A 1 285 ? 12.933 8.547 11.140 1.00 80.44 285 ALA A CA 1
ATOM 2272 C C . ALA A 1 285 ? 13.501 7.118 11.101 1.00 80.44 285 ALA A C 1
ATOM 2274 O O . ALA A 1 285 ? 13.060 6.267 11.879 1.00 80.44 285 ALA A O 1
ATOM 2275 N N . LEU A 1 286 ? 14.459 6.857 10.207 1.00 73.88 286 LEU A N 1
ATOM 2276 C CA . LEU A 1 286 ? 15.117 5.562 10.022 1.00 73.88 286 LEU A CA 1
ATOM 2277 C C . LEU A 1 286 ? 16.343 5.395 10.933 1.00 73.88 286 LEU A C 1
ATOM 2279 O O . LEU A 1 286 ? 16.873 4.294 11.065 1.00 73.88 286 LEU A O 1
ATOM 2283 N N . SER A 1 287 ? 16.797 6.467 11.591 1.00 74.12 287 SER A N 1
ATOM 2284 C CA . SER A 1 287 ? 17.959 6.399 12.478 1.00 74.12 287 SER A CA 1
ATOM 2285 C C . SER A 1 287 ? 17.705 5.496 13.693 1.00 74.12 287 SER A C 1
ATOM 2287 O O . SER A 1 287 ? 16.625 5.510 14.289 1.00 74.12 287 SER A O 1
ATOM 2289 N N . ALA A 1 288 ? 18.739 4.769 14.135 1.00 66.50 288 ALA A N 1
ATOM 2290 C CA . ALA A 1 288 ? 18.669 3.872 15.296 1.00 66.50 288 ALA A CA 1
ATOM 2291 C C . ALA A 1 288 ? 18.183 4.569 16.585 1.00 66.50 288 ALA A C 1
ATOM 2293 O O . ALA A 1 288 ? 17.582 3.955 17.464 1.00 66.50 288 ALA A O 1
ATOM 2294 N N . ARG A 1 289 ? 18.443 5.875 16.715 1.00 63.41 289 ARG A N 1
ATOM 2295 C CA . ARG A 1 289 ? 17.963 6.687 17.840 1.00 63.41 289 ARG A CA 1
ATOM 2296 C C . ARG A 1 289 ? 16.452 6.909 17.771 1.00 63.41 289 ARG A C 1
ATOM 2298 O O . ARG A 1 289 ? 15.788 6.836 18.801 1.00 63.41 289 ARG A O 1
ATOM 2305 N N . PHE A 1 290 ? 15.919 7.174 16.580 1.00 66.94 290 PHE A N 1
ATOM 2306 C CA . PHE A 1 290 ? 14.487 7.388 16.379 1.00 66.94 290 PHE A CA 1
ATOM 2307 C C . PHE A 1 290 ? 13.711 6.082 16.551 1.00 66.94 290 PHE A C 1
ATOM 2309 O O . PHE A 1 290 ? 12.687 6.054 17.229 1.00 66.94 290 PHE A O 1
ATOM 2316 N N . THR A 1 291 ? 14.243 4.977 16.025 1.00 65.50 291 THR A N 1
ATOM 2317 C CA . THR A 1 291 ? 13.628 3.652 16.171 1.00 65.50 291 THR A CA 1
ATOM 2318 C C . THR A 1 291 ? 13.603 3.175 17.625 1.00 65.50 291 THR A C 1
ATOM 2320 O O . THR A 1 291 ? 12.621 2.563 18.031 1.00 65.50 291 THR A O 1
ATOM 2323 N N . ARG A 1 292 ? 14.588 3.524 18.466 1.00 61.62 292 ARG A N 1
ATOM 2324 C CA . ARG A 1 292 ? 14.550 3.230 19.918 1.00 61.62 292 ARG A CA 1
ATOM 2325 C C . ARG A 1 292 ? 13.452 3.984 20.679 1.00 61.62 292 ARG A C 1
ATOM 2327 O O . ARG A 1 292 ? 12.921 3.452 21.647 1.00 61.62 292 ARG A O 1
ATOM 2334 N N . ASN A 1 293 ? 13.083 5.183 20.228 1.00 58.91 293 ASN A N 1
ATOM 2335 C CA . ASN A 1 293 ? 11.995 5.980 20.812 1.00 58.91 293 ASN A CA 1
ATOM 2336 C C . ASN A 1 293 ? 10.625 5.714 20.155 1.00 58.91 293 ASN A C 1
ATOM 2338 O O . ASN A 1 293 ? 9.635 6.347 20.522 1.00 58.91 293 ASN A O 1
ATOM 2342 N N . SER A 1 294 ? 10.550 4.769 19.209 1.00 71.44 294 SER A N 1
ATOM 2343 C CA . SER A 1 294 ? 9.343 4.480 18.418 1.00 71.44 294 SER A CA 1
ATOM 2344 C C . SER A 1 294 ? 8.172 3.924 19.225 1.00 71.44 294 SER A C 1
ATOM 2346 O O . SER A 1 294 ? 7.047 3.939 18.747 1.00 71.44 294 SER A O 1
ATOM 2348 N N . LEU A 1 295 ? 8.382 3.468 20.463 1.00 77.00 295 LEU A N 1
ATOM 2349 C CA . LEU A 1 295 ? 7.287 2.912 21.261 1.00 77.00 295 LEU A CA 1
ATOM 2350 C C . LEU A 1 295 ? 6.217 3.936 21.611 1.00 77.00 295 LEU A C 1
ATOM 2352 O O . LEU A 1 295 ? 5.042 3.586 21.663 1.00 77.00 295 LEU A O 1
ATOM 2356 N N . HIS A 1 296 ? 6.611 5.186 21.861 1.00 78.88 296 HIS A N 1
ATOM 2357 C CA . HIS A 1 296 ? 5.639 6.222 22.186 1.00 78.88 296 HIS A CA 1
ATOM 2358 C C . HIS A 1 296 ? 4.794 6.580 20.960 1.00 78.88 296 HIS A C 1
ATOM 2360 O O . HIS A 1 296 ? 3.573 6.645 21.059 1.00 78.88 296 HIS A O 1
ATOM 2366 N N . THR A 1 297 ? 5.425 6.736 19.793 1.00 83.75 297 THR A N 1
ATOM 2367 C CA . THR A 1 297 ? 4.712 7.041 18.543 1.00 83.75 297 THR A CA 1
ATOM 2368 C C . THR A 1 297 ? 3.866 5.861 18.072 1.00 83.75 297 THR A C 1
ATOM 2370 O O . THR A 1 297 ? 2.729 6.055 17.647 1.00 83.75 297 THR A O 1
ATOM 2373 N N . TYR A 1 298 ? 4.351 4.632 18.260 1.00 88.31 298 TYR A N 1
ATOM 2374 C CA . TYR A 1 298 ? 3.573 3.422 18.032 1.00 88.31 298 TYR A CA 1
ATOM 2375 C C . TYR A 1 298 ? 2.339 3.376 18.940 1.00 88.31 298 TYR A C 1
ATOM 2377 O O . TYR A 1 298 ? 1.249 3.087 18.459 1.00 88.31 298 TYR A O 1
ATOM 2385 N N . ALA A 1 299 ? 2.480 3.671 20.238 1.00 86.75 299 ALA A N 1
ATOM 2386 C CA . ALA A 1 299 ? 1.350 3.682 21.166 1.00 86.75 299 ALA A CA 1
ATOM 2387 C C . ALA A 1 299 ? 0.312 4.744 20.770 1.00 86.75 299 ALA A C 1
ATOM 2389 O O . ALA A 1 299 ? -0.874 4.440 20.728 1.00 86.75 299 ALA A O 1
ATOM 2390 N N . ILE A 1 300 ? 0.752 5.949 20.391 1.00 87.81 300 ILE A N 1
ATOM 2391 C CA . ILE A 1 300 ? -0.138 6.997 19.864 1.00 87.81 300 ILE A CA 1
ATOM 2392 C C . ILE A 1 300 ? -0.859 6.512 18.600 1.00 87.81 300 ILE A C 1
ATOM 2394 O O . ILE A 1 300 ? -2.068 6.690 18.482 1.00 87.81 300 ILE A O 1
ATOM 2398 N N . THR A 1 301 ? -0.138 5.873 17.675 1.00 92.50 301 THR A N 1
ATOM 2399 C CA . THR A 1 301 ? -0.707 5.312 16.439 1.00 92.50 301 THR A CA 1
ATOM 2400 C C . THR A 1 301 ? -1.756 4.245 16.754 1.00 92.50 301 THR A C 1
ATOM 2402 O O . THR A 1 301 ? -2.844 4.253 16.186 1.00 92.50 301 THR A O 1
ATOM 2405 N N . LEU A 1 302 ? -1.457 3.344 17.691 1.00 94.44 302 LEU A N 1
ATOM 2406 C CA . LEU A 1 302 ? -2.378 2.300 18.122 1.00 94.44 302 LEU A CA 1
ATOM 2407 C C . LEU A 1 302 ? -3.653 2.880 18.745 1.00 94.44 302 LEU A C 1
ATOM 2409 O O . LEU A 1 302 ? -4.745 2.439 18.397 1.00 94.44 302 LEU A O 1
ATOM 2413 N N . GLU A 1 303 ? -3.526 3.855 19.645 1.00 92.44 303 GLU A N 1
ATOM 2414 C CA . GLU A 1 303 ? -4.682 4.476 20.298 1.00 92.44 303 GLU A CA 1
ATOM 2415 C C . GLU A 1 303 ? -5.536 5.273 19.300 1.00 92.44 303 GLU A C 1
ATOM 2417 O O . GLU A 1 303 ? -6.749 5.098 19.289 1.00 92.44 303 GLU A O 1
ATOM 2422 N N . ASN A 1 304 ? -4.929 6.006 18.357 1.00 94.81 304 ASN A N 1
ATOM 2423 C CA . ASN A 1 304 ? -5.671 6.679 17.278 1.00 94.81 304 ASN A CA 1
ATOM 2424 C C . ASN A 1 304 ? -6.475 5.690 16.416 1.00 94.81 304 ASN A C 1
ATOM 2426 O O . ASN A 1 304 ? -7.613 5.963 16.039 1.00 94.81 304 ASN A O 1
ATOM 2430 N N . LEU A 1 305 ? -5.900 4.525 16.092 1.00 97.31 305 LEU A N 1
ATOM 2431 C CA . LEU A 1 305 ? -6.625 3.487 15.354 1.00 97.31 305 LEU A CA 1
ATOM 2432 C C . LEU A 1 305 ? -7.783 2.912 16.179 1.00 97.31 305 LEU A C 1
ATOM 2434 O O . LEU A 1 305 ? -8.857 2.681 15.628 1.00 97.31 305 LEU A O 1
ATOM 2438 N N . LYS A 1 306 ? -7.594 2.696 17.486 1.00 96.12 306 LYS A N 1
ATOM 2439 C CA . LYS A 1 306 ? -8.667 2.227 18.376 1.00 96.12 306 LYS A CA 1
ATOM 2440 C C . LYS A 1 306 ? -9.797 3.241 18.502 1.00 96.12 306 LYS A C 1
ATOM 2442 O O . LYS A 1 306 ? -10.949 2.833 18.433 1.00 96.12 306 LYS A O 1
ATOM 2447 N N . GLU A 1 307 ? -9.481 4.523 18.671 1.00 96.25 307 GLU A N 1
ATOM 2448 C CA . GLU A 1 307 ? -10.473 5.601 18.754 1.00 96.25 307 GLU A CA 1
ATOM 2449 C C . GLU A 1 307 ? -11.362 5.614 17.507 1.00 96.25 307 GLU A C 1
ATOM 2451 O O . GLU A 1 307 ? -12.582 5.551 17.631 1.00 96.25 307 GLU A O 1
ATOM 2456 N N . ARG A 1 308 ? -10.768 5.537 16.311 1.00 98.00 308 ARG A N 1
ATOM 2457 C CA . ARG A 1 308 ? -11.524 5.458 15.047 1.00 98.00 308 ARG A CA 1
ATOM 2458 C C . ARG A 1 308 ? -12.346 4.189 14.898 1.00 98.00 308 ARG A C 1
ATOM 2460 O O . ARG A 1 308 ? -13.437 4.216 14.344 1.00 98.00 308 ARG A O 1
ATOM 2467 N N . LEU A 1 309 ? -11.829 3.056 15.369 1.00 97.81 309 LEU A N 1
ATOM 2468 C CA . LEU A 1 309 ? -12.592 1.810 15.387 1.00 97.81 309 LEU A CA 1
ATOM 2469 C C . LEU A 1 309 ? -13.812 1.933 16.316 1.00 97.81 309 LEU A C 1
ATOM 2471 O O . LEU A 1 309 ? -14.899 1.499 15.944 1.00 97.81 309 LEU A O 1
ATOM 2475 N N . ILE A 1 310 ? -13.654 2.553 17.490 1.00 97.19 310 ILE A N 1
ATOM 2476 C CA . ILE A 1 310 ? -14.757 2.834 18.423 1.00 97.19 310 ILE A CA 1
ATOM 2477 C C . ILE A 1 310 ? -15.774 3.790 17.788 1.00 97.19 310 ILE A C 1
ATOM 2479 O O . ILE A 1 310 ? -16.974 3.535 17.887 1.00 97.19 310 ILE A O 1
ATOM 2483 N N . GLU A 1 311 ? -15.319 4.850 17.115 1.00 97.38 311 GLU A N 1
ATOM 2484 C CA . GLU A 1 311 ? -16.191 5.764 16.365 1.00 97.38 311 GLU A CA 1
ATOM 2485 C C . GLU A 1 311 ? -16.980 5.017 15.284 1.00 97.38 311 GLU A C 1
ATOM 2487 O O . GLU A 1 311 ? -18.210 5.054 15.308 1.00 97.38 311 GLU A O 1
ATOM 2492 N N . ALA A 1 312 ? -16.314 4.237 14.427 1.00 96.75 312 ALA A N 1
ATOM 2493 C CA . ALA A 1 312 ? -16.980 3.431 13.402 1.00 96.75 312 ALA A CA 1
ATOM 2494 C C . ALA A 1 312 ? -18.011 2.464 14.016 1.00 96.75 312 ALA A C 1
ATOM 2496 O O . ALA A 1 312 ? -19.119 2.304 13.504 1.00 96.75 312 ALA A O 1
ATOM 2497 N N . GLN A 1 313 ? -17.693 1.851 15.161 1.00 97.25 313 GLN A N 1
ATOM 2498 C CA . GLN A 1 313 ? -18.646 1.013 15.887 1.00 97.25 313 GLN A CA 1
ATOM 2499 C C . GLN A 1 313 ? -19.856 1.806 16.400 1.00 97.25 313 GLN A C 1
ATOM 2501 O O . GLN A 1 313 ? -20.976 1.292 16.362 1.00 97.25 313 GLN A O 1
ATOM 2506 N N . SER A 1 314 ? -19.663 3.046 16.859 1.00 97.19 314 SER A N 1
ATOM 2507 C CA . SER A 1 314 ? -20.766 3.926 17.271 1.00 97.19 314 SER A CA 1
ATOM 2508 C C . SER A 1 314 ? -21.686 4.319 16.106 1.00 97.19 314 SER A C 1
ATOM 2510 O O . SER A 1 314 ? -22.877 4.545 16.316 1.00 97.19 314 SER A O 1
ATOM 2512 N N . GLU A 1 315 ? -21.161 4.303 14.879 1.00 96.44 315 GLU A N 1
ATOM 2513 C CA . GLU A 1 315 ? -21.892 4.524 13.624 1.00 96.44 315 GLU A CA 1
ATOM 2514 C C . GLU A 1 315 ? -22.571 3.251 13.081 1.00 96.44 315 GLU A C 1
ATOM 2516 O O . GLU A 1 315 ? -23.237 3.284 12.047 1.00 96.44 315 GLU A O 1
ATOM 2521 N N . GLY A 1 316 ? -22.454 2.125 13.793 1.00 97.12 316 GLY A N 1
ATOM 2522 C CA . GLY A 1 316 ? -23.100 0.857 13.446 1.00 97.12 316 GLY A CA 1
ATOM 2523 C C . GLY A 1 316 ? -22.229 -0.111 12.645 1.00 97.12 316 GLY A C 1
ATOM 2524 O O . GLY A 1 316 ? -22.725 -1.160 12.233 1.00 97.12 316 GLY A O 1
ATOM 2525 N N . VAL A 1 317 ? -20.940 0.185 12.452 1.00 97.75 317 VAL A N 1
ATOM 2526 C CA . VAL A 1 317 ? -20.003 -0.733 11.793 1.00 97.75 317 VAL A CA 1
ATOM 2527 C C . VAL A 1 317 ? -19.641 -1.886 12.728 1.00 97.75 317 VAL A C 1
ATOM 2529 O O . VAL A 1 317 ? -19.151 -1.704 13.846 1.00 97.75 317 VAL A O 1
ATOM 2532 N N . GLU A 1 318 ? -19.828 -3.118 12.261 1.00 97.62 318 GLU A N 1
ATOM 2533 C CA . GLU A 1 318 ? -19.361 -4.293 12.985 1.00 97.62 318 GLU A CA 1
ATOM 2534 C C . GLU A 1 318 ? -17.853 -4.491 12.769 1.00 97.62 318 GLU A C 1
ATOM 2536 O O . GLU A 1 318 ? -17.429 -4.981 11.726 1.00 97.62 318 GLU A O 1
ATOM 2541 N N . ILE A 1 319 ? -17.032 -4.138 13.769 1.00 98.12 319 ILE A N 1
ATOM 2542 C CA . ILE A 1 319 ? -15.589 -4.443 13.726 1.00 98.12 319 ILE A CA 1
ATOM 2543 C C . ILE A 1 319 ? -15.390 -5.968 13.724 1.00 98.12 319 ILE A C 1
ATOM 2545 O O . ILE A 1 319 ? -15.970 -6.677 14.559 1.00 98.12 319 ILE A O 1
ATOM 2549 N N . ASP A 1 320 ? -14.514 -6.449 12.841 1.00 98.06 320 ASP A N 1
ATOM 2550 C CA . ASP A 1 320 ? -14.090 -7.843 12.746 1.00 98.06 320 ASP A CA 1
ATOM 2551 C C . ASP A 1 320 ? -13.713 -8.442 14.112 1.00 98.06 320 ASP A C 1
ATOM 2553 O O . ASP A 1 320 ? -13.009 -7.846 14.935 1.00 98.06 320 ASP A O 1
ATOM 2557 N N . THR A 1 321 ? -14.176 -9.669 14.350 1.00 96.75 321 THR A N 1
ATOM 2558 C CA . THR A 1 321 ? -14.021 -10.346 15.645 1.00 96.75 321 THR A CA 1
ATOM 2559 C C . THR A 1 321 ? -12.561 -10.597 16.029 1.00 96.75 321 THR A C 1
ATOM 2561 O O . THR A 1 321 ? -12.234 -10.592 17.218 1.00 96.75 321 THR A O 1
ATOM 2564 N N . HIS A 1 322 ? -11.655 -10.798 15.065 1.00 96.12 322 HIS A N 1
ATOM 2565 C CA . HIS A 1 322 ? -10.233 -10.963 15.354 1.00 96.12 322 HIS A CA 1
ATOM 2566 C C . HIS A 1 322 ? -9.597 -9.640 15.758 1.00 96.12 322 HIS A C 1
ATOM 2568 O O . HIS A 1 322 ? -8.812 -9.633 16.707 1.00 96.12 322 HIS A O 1
ATOM 2574 N N . VAL A 1 323 ? -9.965 -8.537 15.101 1.00 96.56 323 VAL A N 1
ATOM 2575 C CA . VAL A 1 323 ? -9.513 -7.193 15.485 1.00 96.56 323 VAL A CA 1
ATOM 2576 C C . VAL A 1 323 ? -10.031 -6.817 16.867 1.00 96.56 323 VAL A C 1
ATOM 2578 O O . VAL A 1 323 ? -9.218 -6.446 17.713 1.00 96.56 323 VAL A O 1
ATOM 2581 N N . LYS A 1 324 ? -11.332 -7.007 17.143 1.00 95.00 324 LYS A N 1
ATOM 2582 C CA . LYS A 1 324 ? -11.923 -6.795 18.480 1.00 95.00 324 LYS A CA 1
ATOM 2583 C C . LYS A 1 324 ? -11.132 -7.535 19.561 1.00 95.00 324 LYS A C 1
ATOM 2585 O O . LYS A 1 324 ? -10.604 -6.926 20.490 1.00 95.00 324 LYS A O 1
ATOM 2590 N N . ARG A 1 325 ? -10.953 -8.842 19.370 1.00 93.12 325 ARG A N 1
ATOM 2591 C CA . ARG A 1 325 ? -10.257 -9.707 20.325 1.00 93.12 325 ARG A CA 1
ATOM 2592 C C . ARG A 1 325 ? -8.796 -9.315 20.549 1.00 93.12 325 ARG A C 1
ATOM 2594 O O . ARG A 1 325 ? -8.316 -9.361 21.674 1.00 93.12 325 ARG A O 1
ATOM 2601 N N . ILE A 1 326 ? -8.064 -8.967 19.490 1.00 91.88 326 ILE A N 1
ATOM 2602 C CA . ILE A 1 326 ? -6.633 -8.650 19.599 1.00 91.88 326 ILE A CA 1
ATOM 2603 C C . ILE A 1 326 ? -6.416 -7.252 20.187 1.00 91.88 326 ILE A C 1
ATOM 2605 O O . ILE A 1 326 ? -5.501 -7.079 20.987 1.00 91.88 326 ILE A O 1
ATOM 2609 N N . LEU A 1 327 ? -7.218 -6.259 19.789 1.00 91.06 327 LEU A N 1
ATOM 2610 C CA . LEU A 1 327 ? -6.991 -4.860 20.160 1.00 91.06 327 LEU A CA 1
ATOM 2611 C C . LEU A 1 327 ? -7.710 -4.413 21.434 1.00 91.06 327 LEU A C 1
ATOM 2613 O O . LEU A 1 327 ? -7.198 -3.519 22.110 1.00 91.06 327 LEU A O 1
ATOM 2617 N N . PHE A 1 328 ? -8.863 -5.001 21.758 1.00 88.94 328 PHE A N 1
ATOM 2618 C CA . PHE A 1 328 ? -9.733 -4.522 22.837 1.00 88.94 328 PHE A CA 1
ATOM 2619 C C . PHE A 1 328 ? -9.851 -5.504 24.007 1.00 88.94 328 PHE A C 1
ATOM 2621 O O . PHE A 1 328 ? -9.926 -5.060 25.149 1.00 88.94 328 PHE A O 1
ATOM 2628 N N . ASP A 1 329 ? -9.801 -6.817 23.760 1.00 81.69 329 ASP A N 1
ATOM 2629 C CA . ASP A 1 329 ? -10.010 -7.815 24.825 1.00 81.69 329 ASP A CA 1
ATOM 2630 C C . ASP A 1 329 ? -8.738 -8.139 25.634 1.00 81.69 329 ASP A C 1
ATOM 2632 O O . ASP A 1 329 ? -8.795 -8.823 26.660 1.00 81.69 329 ASP A O 1
ATOM 2636 N N . GLU A 1 330 ? -7.565 -7.648 25.226 1.00 63.38 330 GLU A N 1
ATOM 2637 C CA . GLU A 1 330 ? -6.311 -7.998 25.887 1.00 63.38 330 GLU A CA 1
ATOM 2638 C C . GLU A 1 3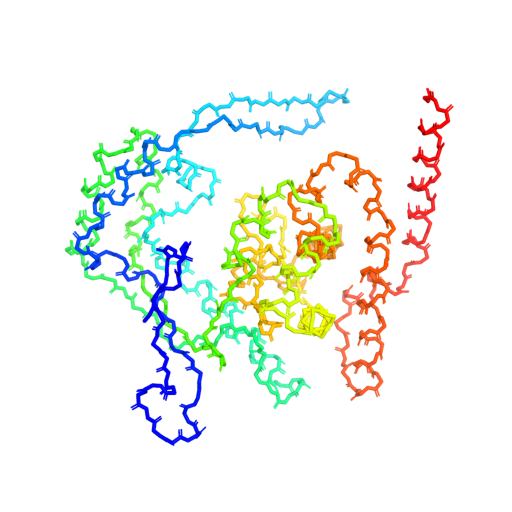30 ? -5.862 -6.996 26.960 1.00 63.38 330 GLU A C 1
ATOM 2640 O O . GLU A 1 330 ? -5.108 -6.059 26.700 1.00 63.38 330 GLU A O 1
ATOM 2645 N N . SER A 1 331 ? -6.128 -7.345 28.224 1.00 55.88 331 SER A N 1
ATOM 2646 C CA . SER A 1 331 ? -5.331 -6.917 29.394 1.00 55.88 331 SER A CA 1
ATOM 2647 C C . SER A 1 331 ? -3.819 -7.191 29.233 1.00 55.88 331 SER A C 1
ATOM 2649 O O . SER A 1 331 ? -2.981 -6.591 29.909 1.00 55.88 331 SER A O 1
ATOM 2651 N N . SER A 1 332 ? -3.469 -8.069 28.288 1.00 53.69 332 SER A N 1
ATOM 2652 C CA . SER A 1 332 ? -2.119 -8.454 27.882 1.00 53.69 332 SER A CA 1
ATOM 2653 C C . SER A 1 332 ? -1.369 -7.362 27.109 1.00 53.69 332 SER A C 1
ATOM 2655 O O . SER A 1 332 ? -0.155 -7.279 27.248 1.00 53.69 332 SER A O 1
ATOM 2657 N N . LEU A 1 333 ? -2.037 -6.502 26.335 1.00 57.28 333 LEU A N 1
ATOM 2658 C CA . LEU A 1 333 ? -1.359 -5.509 25.492 1.00 57.28 333 LEU A CA 1
ATOM 2659 C C . LEU A 1 333 ? -0.702 -4.420 26.340 1.00 57.28 333 LEU A C 1
ATOM 2661 O O . LEU A 1 333 ? 0.491 -4.163 26.195 1.00 57.28 333 LEU A O 1
ATOM 2665 N N . THR A 1 334 ? -1.450 -3.869 27.297 1.00 56.38 334 THR A N 1
ATOM 2666 C CA . THR A 1 334 ? -0.933 -2.931 28.300 1.00 56.38 334 THR A CA 1
ATOM 2667 C C . THR A 1 334 ? 0.153 -3.589 29.146 1.00 56.38 334 THR A C 1
ATOM 2669 O O . THR A 1 334 ? 1.212 -3.004 29.333 1.00 56.38 334 THR A O 1
ATOM 2672 N N . GLN A 1 335 ? -0.029 -4.845 29.572 1.00 56.59 335 GLN A N 1
ATOM 2673 C CA . GLN A 1 335 ? 0.996 -5.580 30.325 1.00 56.59 335 GLN A CA 1
ATOM 2674 C C . GLN A 1 335 ? 2.262 -5.881 29.507 1.00 56.59 335 GLN A C 1
ATOM 2676 O O . GLN A 1 335 ? 3.363 -5.840 30.052 1.00 56.59 335 GLN A O 1
ATOM 2681 N N . GLN A 1 336 ? 2.144 -6.183 28.213 1.00 60.03 336 GLN A N 1
ATOM 2682 C CA . GLN A 1 336 ? 3.276 -6.413 27.314 1.00 60.03 336 GLN A CA 1
ATOM 2683 C C . GLN A 1 336 ? 3.997 -5.102 27.005 1.00 60.03 336 GLN A C 1
ATOM 2685 O O . GLN A 1 336 ? 5.225 -5.076 27.071 1.00 60.03 336 GLN A O 1
ATOM 2690 N N . PHE A 1 337 ? 3.259 -4.012 26.772 1.00 61.00 337 PHE A N 1
ATOM 2691 C CA . PHE A 1 337 ? 3.813 -2.662 26.660 1.00 61.00 337 PHE A CA 1
ATOM 2692 C C . PHE A 1 337 ? 4.546 -2.254 27.933 1.00 61.00 337 PHE A C 1
ATOM 2694 O O . PHE A 1 337 ? 5.704 -1.858 27.870 1.00 61.00 337 PHE A O 1
ATOM 2701 N N . GLU A 1 338 ? 3.929 -2.426 29.099 1.00 56.75 338 GLU A N 1
ATOM 2702 C CA . GLU A 1 338 ? 4.553 -2.155 30.393 1.00 56.75 338 GLU A CA 1
ATOM 2703 C C . GLU A 1 338 ? 5.785 -3.029 30.633 1.00 56.75 338 GLU A C 1
ATOM 2705 O O . GLU A 1 338 ? 6.800 -2.545 31.133 1.00 56.75 338 GLU A O 1
ATOM 2710 N N . LYS A 1 339 ? 5.737 -4.315 30.270 1.00 61.28 339 LYS A N 1
ATOM 2711 C CA . LYS A 1 339 ? 6.879 -5.231 30.382 1.00 61.28 339 LYS A CA 1
ATOM 2712 C C . LYS A 1 339 ? 8.022 -4.802 29.463 1.00 61.28 339 LYS A C 1
ATOM 2714 O O . LYS A 1 339 ? 9.178 -4.845 29.881 1.00 61.28 339 LYS A O 1
ATOM 2719 N N . HIS A 1 340 ? 7.714 -4.358 28.249 1.00 54.41 340 HIS A N 1
ATOM 2720 C CA . HIS A 1 340 ? 8.700 -3.892 27.281 1.00 54.41 340 HIS A CA 1
ATOM 2721 C C . HIS A 1 340 ? 9.290 -2.526 27.680 1.00 54.41 340 HIS A C 1
ATOM 2723 O O . HIS A 1 340 ? 10.507 -2.360 27.675 1.00 54.41 340 HIS A O 1
ATOM 2729 N N . LEU A 1 341 ? 8.464 -1.592 28.166 1.00 53.81 341 LEU A N 1
ATOM 2730 C CA . LEU A 1 341 ? 8.899 -0.318 28.755 1.00 53.81 341 LEU A CA 1
ATOM 2731 C C . LEU A 1 341 ? 9.780 -0.526 29.994 1.00 53.81 341 LEU A C 1
ATOM 2733 O O . LEU A 1 341 ? 10.789 0.163 30.156 1.00 53.81 341 LEU A O 1
ATOM 2737 N N . LYS A 1 342 ? 9.447 -1.501 30.852 1.00 59.88 342 LYS A N 1
ATOM 2738 C CA . LYS A 1 342 ? 10.284 -1.904 31.994 1.00 59.88 342 LYS A CA 1
ATOM 2739 C C . LYS A 1 342 ? 11.621 -2.489 31.533 1.00 59.88 342 LYS A C 1
ATOM 2741 O O . LYS A 1 342 ? 12.649 -2.128 32.100 1.00 59.88 342 LYS A O 1
ATOM 2746 N N . ALA A 1 343 ? 11.627 -3.339 30.505 1.00 55.31 343 ALA A N 1
ATOM 2747 C CA . ALA A 1 343 ? 12.852 -3.915 29.946 1.00 55.31 343 ALA A CA 1
ATOM 2748 C C . ALA A 1 343 ? 13.771 -2.8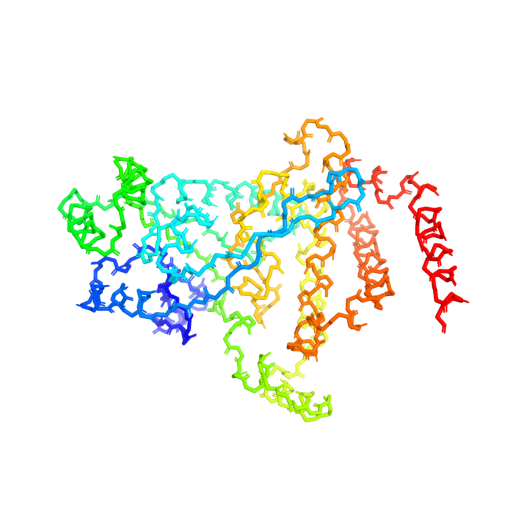45 29.329 1.00 55.31 343 ALA A C 1
ATOM 2750 O O . ALA A 1 343 ? 14.974 -2.845 29.585 1.00 55.31 343 ALA A O 1
ATOM 2751 N N . LEU A 1 344 ? 13.208 -1.881 28.599 1.00 46.34 344 LEU A N 1
ATOM 2752 C CA . LEU A 1 344 ? 13.965 -0.766 28.027 1.00 46.34 344 LEU A CA 1
ATOM 2753 C C . LEU A 1 344 ? 14.449 0.222 29.086 1.00 46.34 344 LEU A C 1
ATOM 2755 O O . LEU A 1 344 ? 15.586 0.674 29.017 1.00 46.34 344 LEU A O 1
ATOM 2759 N N . SER A 1 345 ? 13.639 0.506 30.109 1.00 47.38 345 SER A N 1
ATOM 2760 C CA . SER A 1 345 ? 14.076 1.300 31.266 1.00 47.38 345 SER A CA 1
ATOM 2761 C C . SER A 1 345 ? 15.216 0.624 32.030 1.00 47.38 345 SER A C 1
ATOM 2763 O O . SER A 1 345 ? 16.095 1.306 32.550 1.00 47.38 345 SER A O 1
ATOM 2765 N N . ALA A 1 346 ? 15.221 -0.711 32.107 1.00 50.06 346 ALA A N 1
ATOM 2766 C CA . ALA A 1 346 ? 16.314 -1.470 32.706 1.00 50.06 346 ALA A CA 1
ATOM 2767 C C . ALA A 1 346 ? 17.593 -1.410 31.851 1.00 50.06 346 ALA A C 1
ATOM 2769 O O . ALA A 1 346 ? 18.666 -1.189 32.403 1.00 50.06 346 ALA A O 1
ATOM 2770 N N . GLN A 1 347 ? 17.484 -1.519 30.520 1.00 41.12 347 GLN A N 1
ATOM 2771 C CA . GLN A 1 347 ? 18.618 -1.321 29.606 1.00 41.12 347 GLN A CA 1
ATOM 2772 C C . GLN A 1 347 ? 19.159 0.115 29.651 1.00 41.12 347 GLN A C 1
ATOM 2774 O O . GLN A 1 347 ? 20.369 0.304 29.709 1.00 41.12 347 GLN A O 1
ATOM 2779 N N . ALA A 1 348 ? 18.296 1.131 29.694 1.00 39.88 348 ALA A N 1
ATOM 2780 C CA . ALA A 1 348 ? 18.711 2.533 29.755 1.00 39.88 348 ALA A CA 1
ATOM 2781 C C . ALA A 1 348 ? 19.473 2.886 31.044 1.00 39.88 348 ALA A C 1
ATOM 2783 O O . ALA A 1 348 ? 20.321 3.763 31.015 1.00 39.88 348 ALA A O 1
ATOM 2784 N N . LYS A 1 349 ? 19.201 2.191 32.157 1.00 41.19 349 LYS A N 1
ATOM 2785 C CA . LYS A 1 349 ? 19.941 2.337 33.425 1.00 41.19 349 LYS A CA 1
ATOM 2786 C C . LYS A 1 349 ? 21.294 1.613 33.444 1.00 41.19 349 LYS A C 1
ATOM 2788 O O . LYS A 1 349 ? 22.025 1.748 34.420 1.00 41.19 349 LYS A O 1
ATOM 2793 N N . SER A 1 350 ? 21.584 0.797 32.429 1.00 33.25 350 SER A N 1
ATOM 2794 C CA . SER A 1 350 ? 22.847 0.054 32.293 1.00 33.25 350 SER A CA 1
ATOM 2795 C C . SER A 1 350 ? 23.875 0.735 31.378 1.00 33.25 350 SER A C 1
ATOM 2797 O O . SER A 1 350 ? 24.991 0.235 31.253 1.00 33.25 350 SER A O 1
ATOM 2799 N N . PHE A 1 351 ? 23.496 1.864 30.772 1.00 34.47 351 PHE A N 1
ATOM 2800 C CA . PHE A 1 351 ? 24.372 2.826 30.100 1.00 34.47 351 PHE A CA 1
ATOM 2801 C C . PHE A 1 351 ? 24.561 4.044 31.006 1.00 34.47 351 PHE A C 1
ATOM 2803 O O . PHE A 1 351 ? 25.625 4.689 30.884 1.00 34.47 351 PHE A O 1
#

Secondary structure (DSSP, 8-state):
---TT--SEEEEEGGGT-S-TTS-SEEEEET-GGG-TTHHHHHHHHHH-EEEEEEEEEEETTEEEEEEEEEEHHHIIIIII---TT-EEHHHHHHHHHHHHHHHHHHHHHHSS--SS-EEEEEEEPPHHHHHHHHHHHHHHS-HHHHHHGGGGGG-EEEEEEEESS---BGGGS-HHHHH----HHHHHHHHHHH-S-HHHHHHHHHHHHHHHHHTTEES--GGGTTSPPTTSTTTBBTTS-BS--TT-EEGGG---HHHHHHHHHHHHHHHHHHHHHHHHGGGGGSHHHHHTHHHHHHHHHHHHHHHHHHHHHTT----HHHHHHHTS-HHHHHHHHHHHHHHHHHHTT-